Protein AF-A0A9N7MX24-F1 (afdb_monomer_lite)

pLDDT: mean 75.07, std 15.09, range [34.88, 94.62]

Radius of gyration: 37.24 Å; chains: 1; bounding box: 86×56×90 Å

Organism: Striga hermonthica (NCBI:txid68872)

Secondary structure (DSSP, 8-state):
-------------------HHHHHHHHHHHHHHHHHHHHHHHHHHHHHHHHHHHHHT-------HHHHHHHHHHHHHHHHHHHHHHHHHHHHHS--HHHHHHHHS---TTTTT------SHHHHHHHHHHHHHHHTS----S-HHHHHHHHHHHHHHHHHHHHHHHSTT--HHHHHHHHHHHHHHSTTSHHHHHHTT--

Sequence (199 aa):
MANKTGVNGKVTDGAEPKSRAQKRREEKEDSRAESAAKKAEARRLAEVEAAAEAYGRRKKKAVTRAEMELRKEEEVAELRRRVEEKRRKEASRSADEREYRSMVCGPNTNRAGLDVDARTVEEAIGQLTMEEDGRGRLPMDRHPERRIKALFKVFEDTHIKRLKEEKPGLTLSQYKDAILKLWKKSSDNPINATYIKIA

InterPro domains:
  IPR010422 Coiled-coil domain-containing protein 124/Oxs1 [PTHR21680] (16-194)
  IPR054414 Coiled-coil domain-containing protein 124/Oxs1, C-terminal [PF06244] (109-192)

Structure (mmCIF, N/CA/C/O backbone):
data_AF-A0A9N7MX24-F1
#
_entry.id   AF-A0A9N7MX24-F1
#
loop_
_atom_site.group_PDB
_atom_site.id
_atom_site.type_symbol
_atom_site.label_atom_id
_atom_site.label_alt_id
_atom_site.label_comp_id
_atom_site.label_asym_id
_atom_site.label_entity_id
_atom_site.label_seq_id
_atom_site.pdbx_PDB_ins_code
_atom_site.Cartn_x
_atom_site.Cartn_y
_atom_site.Cartn_z
_atom_site.occupancy
_atom_site.B_iso_or_equiv
_atom_site.auth_seq_id
_atom_site.auth_comp_id
_atom_site.auth_asym_id
_atom_site.auth_atom_id
_atom_site.pdbx_PDB_model_num
ATOM 1 N N . MET A 1 1 ? 51.932 -15.806 -17.941 1.00 37.66 1 MET A N 1
ATOM 2 C CA . MET A 1 1 ? 52.014 -17.084 -17.201 1.00 37.66 1 MET A CA 1
ATOM 3 C C . MET A 1 1 ? 51.047 -17.037 -16.024 1.00 37.66 1 MET A C 1
ATOM 5 O O . MET A 1 1 ? 50.946 -15.978 -15.429 1.00 37.66 1 MET A O 1
ATOM 9 N N . ALA A 1 2 ? 50.314 -18.141 -15.817 1.00 48.31 2 ALA A N 1
ATOM 10 C CA . ALA A 1 2 ? 49.612 -18.646 -14.619 1.00 48.31 2 ALA A CA 1
ATOM 11 C C . ALA A 1 2 ? 49.221 -17.646 -13.495 1.00 48.31 2 ALA A C 1
ATOM 13 O O . ALA A 1 2 ? 50.050 -16.912 -12.982 1.00 48.31 2 ALA A O 1
ATOM 14 N N . ASN A 1 3 ? 47.965 -17.612 -13.030 1.00 36.91 3 ASN A N 1
ATOM 15 C CA . ASN A 1 3 ? 47.459 -18.651 -12.123 1.00 36.91 3 ASN A CA 1
ATOM 16 C C . ASN A 1 3 ? 45.919 -18.826 -12.153 1.00 36.91 3 ASN A C 1
ATOM 18 O O . ASN A 1 3 ? 45.156 -17.916 -11.839 1.00 36.91 3 ASN A O 1
ATOM 22 N N . LYS A 1 4 ? 45.493 -20.061 -12.466 1.00 43.38 4 LYS A N 1
ATOM 23 C CA . LYS A 1 4 ? 44.359 -20.800 -11.857 1.00 43.38 4 LYS A CA 1
ATOM 24 C C . LYS A 1 4 ? 44.700 -21.018 -10.362 1.00 43.38 4 LYS A C 1
ATOM 26 O O . LYS A 1 4 ? 45.878 -21.096 -10.054 1.00 43.38 4 LYS A O 1
ATOM 31 N N . THR A 1 5 ? 43.834 -21.146 -9.358 1.00 40.09 5 THR A N 1
ATOM 32 C CA . THR A 1 5 ? 42.442 -21.602 -9.229 1.00 40.09 5 THR A CA 1
ATOM 33 C C . THR A 1 5 ? 42.041 -21.362 -7.770 1.00 40.09 5 THR A C 1
ATOM 35 O O . THR A 1 5 ? 42.825 -21.656 -6.874 1.00 40.09 5 THR A O 1
ATOM 38 N N . GLY A 1 6 ? 40.817 -20.905 -7.522 1.00 35.97 6 GLY A N 1
ATOM 39 C CA . GLY A 1 6 ? 40.267 -20.761 -6.173 1.00 35.97 6 GLY A CA 1
ATOM 40 C C . GLY A 1 6 ? 38.759 -20.565 -6.223 1.00 35.97 6 GLY A C 1
ATOM 41 O O . GLY A 1 6 ? 38.245 -19.530 -5.818 1.00 35.97 6 GLY A O 1
ATOM 42 N N . VAL A 1 7 ? 38.051 -21.531 -6.809 1.00 43.75 7 VAL A N 1
ATOM 43 C CA . VAL A 1 7 ? 36.593 -21.623 -6.697 1.00 43.75 7 VAL A CA 1
ATOM 44 C C . VAL A 1 7 ? 36.295 -22.242 -5.338 1.00 43.75 7 VAL A C 1
ATOM 46 O O . VAL A 1 7 ? 36.581 -23.416 -5.133 1.00 43.75 7 VAL A O 1
ATOM 49 N N . ASN A 1 8 ? 35.688 -21.471 -4.439 1.00 34.91 8 ASN A N 1
ATOM 50 C CA . ASN A 1 8 ? 34.888 -22.032 -3.361 1.00 34.91 8 ASN A CA 1
ATOM 51 C C . ASN A 1 8 ? 33.538 -21.318 -3.356 1.00 34.91 8 ASN A C 1
ATOM 53 O O . ASN A 1 8 ? 33.410 -20.162 -2.962 1.00 34.91 8 ASN A O 1
ATOM 57 N N . GLY A 1 9 ? 32.536 -22.013 -3.878 1.00 42.78 9 GLY A N 1
ATOM 58 C CA . GLY A 1 9 ? 31.151 -21.588 -3.869 1.00 42.78 9 GLY A CA 1
ATOM 59 C C . GLY A 1 9 ? 30.274 -22.822 -3.795 1.00 42.78 9 GLY A C 1
ATOM 60 O O . GLY A 1 9 ? 30.129 -23.530 -4.788 1.00 42.78 9 GLY A O 1
ATOM 61 N N . LYS A 1 10 ? 29.688 -23.062 -2.621 1.00 37.22 10 LYS A N 1
ATOM 62 C CA . LYS A 1 10 ? 28.453 -23.834 -2.477 1.00 37.22 10 LYS A CA 1
ATOM 63 C C . LYS A 1 10 ? 27.792 -23.472 -1.144 1.00 37.22 10 LYS A C 1
ATOM 65 O O . LYS A 1 10 ? 28.072 -24.079 -0.121 1.00 37.22 10 LYS A O 1
ATOM 70 N N . VAL A 1 11 ? 26.952 -22.439 -1.164 1.00 40.38 11 VAL A N 1
ATOM 71 C CA . VAL A 1 11 ? 25.948 -22.213 -0.118 1.00 40.38 11 VAL A CA 1
ATOM 72 C C . VAL A 1 11 ? 24.717 -22.992 -0.558 1.00 40.38 11 VAL A C 1
ATOM 74 O O . VAL A 1 11 ? 24.127 -22.694 -1.594 1.00 40.38 11 VAL A O 1
ATOM 77 N N . THR A 1 12 ? 24.413 -24.051 0.180 1.00 39.44 12 THR A N 1
ATOM 78 C CA . THR A 1 12 ? 23.159 -24.794 0.104 1.00 39.44 12 THR A CA 1
ATOM 79 C C . THR A 1 12 ? 22.236 -24.274 1.194 1.00 39.44 12 THR A C 1
ATOM 81 O O . THR A 1 12 ? 22.622 -24.276 2.362 1.00 39.44 12 THR A O 1
ATOM 84 N N . ASP A 1 13 ? 21.024 -23.882 0.811 1.00 45.31 13 ASP A N 1
ATOM 85 C CA . ASP A 1 13 ? 19.867 -23.868 1.700 1.00 45.31 13 ASP A CA 1
ATOM 86 C C . ASP A 1 13 ? 19.747 -25.220 2.414 1.00 45.31 13 ASP A C 1
ATOM 88 O O . ASP A 1 13 ? 19.716 -26.279 1.781 1.00 45.31 13 ASP A O 1
ATOM 92 N N . GLY A 1 14 ? 19.689 -25.179 3.741 1.00 34.88 14 GLY A N 1
ATOM 93 C CA . GLY A 1 14 ? 19.501 -26.343 4.589 1.00 34.88 14 GLY A CA 1
ATOM 94 C C . GLY A 1 14 ? 18.961 -25.899 5.936 1.00 34.88 14 GLY A C 1
ATOM 95 O O . GLY A 1 14 ? 19.704 -25.385 6.765 1.00 34.88 14 GLY A O 1
ATOM 96 N N . ALA A 1 15 ? 17.659 -26.087 6.146 1.00 52.09 15 ALA A N 1
ATOM 97 C CA . ALA A 1 15 ? 17.072 -26.076 7.475 1.00 52.09 15 ALA A CA 1
ATOM 98 C C . ALA A 1 15 ? 17.795 -27.135 8.322 1.00 52.09 15 ALA A C 1
ATOM 100 O O . ALA A 1 15 ? 17.647 -28.336 8.088 1.00 52.09 15 ALA A O 1
ATOM 101 N N . GLU A 1 16 ? 18.623 -26.686 9.262 1.00 57.03 16 GLU A N 1
ATOM 102 C CA . GLU A 1 16 ? 19.337 -27.570 10.174 1.00 57.03 16 GLU A CA 1
ATOM 103 C C . GLU A 1 16 ? 18.328 -28.352 11.039 1.00 57.03 16 GLU A C 1
ATOM 105 O O . GLU A 1 16 ? 17.422 -27.756 11.634 1.00 57.03 16 GLU A O 1
ATOM 110 N N . PRO A 1 17 ? 18.445 -29.687 11.150 1.00 58.12 17 PRO A N 1
ATOM 111 C CA . PRO A 1 17 ? 17.635 -30.445 12.089 1.00 58.12 17 PRO A CA 1
ATOM 112 C C . PRO A 1 17 ? 18.036 -30.057 13.518 1.00 58.12 17 PRO A C 1
ATOM 114 O O . PRO A 1 17 ? 19.160 -30.322 13.947 1.00 58.12 17 PRO A O 1
ATOM 117 N N . LYS A 1 18 ? 17.110 -29.448 14.277 1.00 61.34 18 LYS A N 1
ATOM 118 C CA . LYS A 1 18 ? 17.298 -29.173 15.712 1.00 61.34 18 LYS A CA 1
ATOM 119 C C . LYS A 1 18 ? 17.817 -30.435 16.406 1.00 61.34 18 LYS A C 1
ATOM 121 O O . LYS A 1 18 ? 17.226 -31.511 16.275 1.00 61.34 18 LYS A O 1
ATOM 126 N N . SER A 1 19 ? 18.913 -30.311 17.155 1.00 69.56 19 SER A N 1
ATOM 127 C CA . SER A 1 19 ? 19.523 -31.451 17.847 1.00 69.56 19 SER A CA 1
ATOM 128 C C . SER A 1 19 ? 18.505 -32.157 18.762 1.00 69.56 19 SER A C 1
ATOM 130 O O . SER A 1 19 ? 17.624 -31.525 19.352 1.00 69.56 19 SER A O 1
ATOM 132 N N . ARG A 1 20 ? 18.631 -33.481 18.938 1.00 70.81 20 ARG A N 1
ATOM 133 C CA . ARG A 1 20 ? 17.741 -34.290 19.804 1.00 70.81 20 ARG A CA 1
ATOM 134 C C . ARG A 1 20 ? 17.617 -33.723 21.229 1.00 70.81 20 ARG A C 1
ATOM 136 O O . ARG A 1 20 ? 16.589 -33.906 21.875 1.00 70.81 20 ARG A O 1
ATOM 143 N N . ALA A 1 21 ? 18.643 -33.022 21.716 1.00 73.38 21 ALA A N 1
ATOM 144 C CA . ALA A 1 21 ? 18.639 -32.349 23.012 1.00 73.38 21 ALA A CA 1
ATOM 145 C C . ALA A 1 21 ? 17.727 -31.110 23.045 1.00 73.38 21 ALA A C 1
ATOM 147 O O . ALA A 1 21 ? 17.048 -30.887 24.044 1.00 73.38 21 ALA A O 1
ATOM 148 N N . GLN A 1 22 ? 17.671 -30.342 21.956 1.00 73.50 22 GLN A N 1
ATOM 149 C CA . GLN A 1 22 ? 16.815 -29.164 21.828 1.00 73.50 22 GLN A CA 1
ATOM 150 C C . GLN A 1 22 ? 15.341 -29.561 21.686 1.00 73.50 22 GLN A C 1
ATOM 152 O O . GLN A 1 22 ? 14.497 -29.019 22.390 1.00 73.50 22 GLN A O 1
ATOM 157 N N . LYS A 1 23 ? 15.049 -30.619 20.916 1.00 76.62 23 LYS A N 1
ATOM 158 C CA . LYS A 1 23 ? 13.690 -31.177 20.799 1.00 76.62 23 LYS A CA 1
ATOM 159 C C . LYS A 1 23 ? 13.129 -31.672 22.144 1.00 76.62 23 LYS A C 1
ATOM 161 O O . LYS A 1 23 ? 11.969 -31.435 22.448 1.00 76.62 23 LYS A O 1
ATOM 166 N N . ARG A 1 24 ? 13.965 -32.287 22.995 1.00 78.81 24 ARG A N 1
ATOM 167 C CA . ARG A 1 24 ? 13.570 -32.721 24.356 1.00 78.81 24 ARG A CA 1
ATOM 168 C C . ARG A 1 24 ? 13.408 -31.573 25.360 1.00 78.81 24 ARG A C 1
ATOM 170 O O . ARG A 1 24 ? 12.836 -31.801 26.425 1.00 78.81 24 ARG A O 1
ATOM 177 N N . ARG A 1 25 ? 13.973 -30.389 25.092 1.00 79.00 25 ARG A N 1
ATOM 178 C CA . ARG A 1 25 ? 13.769 -29.188 25.921 1.00 79.00 25 ARG A CA 1
ATOM 179 C C . ARG A 1 25 ? 12.468 -28.496 25.537 1.00 79.00 25 ARG A C 1
ATOM 181 O O . ARG A 1 25 ? 11.658 -28.273 26.426 1.00 79.00 25 ARG A O 1
ATOM 188 N N . GLU A 1 26 ? 12.240 -28.304 24.240 1.00 76.19 26 GLU A N 1
ATOM 189 C CA . GLU A 1 26 ? 10.992 -27.745 23.702 1.00 76.19 26 GLU A CA 1
ATOM 190 C C . GLU A 1 26 ? 9.775 -28.588 24.137 1.00 76.19 26 GLU A C 1
ATOM 192 O O . GLU A 1 26 ? 8.857 -28.060 24.745 1.00 76.19 26 GLU A O 1
ATOM 197 N N . GLU A 1 27 ? 9.828 -29.921 24.024 1.00 78.56 27 GLU A N 1
ATOM 198 C CA . GLU A 1 27 ? 8.729 -30.809 24.458 1.00 78.56 27 GLU A CA 1
ATOM 199 C C . GLU A 1 27 ? 8.425 -30.735 25.974 1.00 78.56 27 GLU A C 1
ATOM 201 O O . GLU A 1 27 ? 7.278 -30.861 26.407 1.00 78.56 27 GLU A O 1
ATOM 206 N N . LYS A 1 28 ? 9.445 -30.502 26.814 1.00 78.69 28 LYS A N 1
ATOM 207 C CA . LYS A 1 28 ? 9.258 -30.317 28.265 1.00 78.69 28 LYS A CA 1
ATOM 208 C C . LYS A 1 28 ? 8.712 -28.935 28.610 1.00 78.69 28 LYS A C 1
ATOM 210 O O . LYS A 1 28 ? 8.007 -28.806 29.610 1.00 78.69 28 LYS A O 1
ATOM 215 N N . GLU A 1 29 ? 9.073 -27.918 27.838 1.00 78.50 29 GLU A N 1
ATOM 216 C CA . GLU A 1 29 ? 8.551 -26.560 27.986 1.00 78.50 29 GLU A CA 1
ATOM 217 C C . GLU A 1 29 ? 7.092 -26.495 27.526 1.00 78.50 29 GLU A C 1
ATOM 219 O O . GLU A 1 29 ? 6.260 -25.985 28.275 1.00 78.50 29 GLU A O 1
ATOM 224 N N . ASP A 1 30 ? 6.752 -27.147 26.415 1.00 80.25 30 ASP A N 1
ATOM 225 C CA . ASP A 1 30 ? 5.380 -27.267 25.918 1.00 80.25 30 ASP A CA 1
ATOM 226 C C . ASP A 1 30 ? 4.487 -28.050 26.895 1.00 80.25 30 ASP A C 1
ATOM 228 O O . ASP A 1 30 ? 3.391 -27.607 27.233 1.00 80.25 30 ASP A O 1
ATOM 232 N N . SER A 1 31 ? 4.978 -29.156 27.470 1.00 83.31 31 SER A N 1
ATOM 233 C CA . SER A 1 31 ? 4.239 -29.922 28.491 1.00 83.31 31 SER A CA 1
ATOM 234 C C . SER A 1 31 ? 4.007 -29.124 29.790 1.00 83.31 31 SER A C 1
ATOM 236 O O . SER A 1 31 ? 2.957 -29.228 30.442 1.00 83.31 31 SER A O 1
ATOM 238 N N . ARG A 1 32 ? 4.965 -28.272 30.179 1.00 84.19 32 ARG A N 1
ATOM 239 C CA . ARG A 1 32 ? 4.814 -27.360 31.327 1.00 84.19 32 ARG A CA 1
ATOM 240 C C . ARG A 1 32 ? 3.853 -26.211 31.022 1.00 84.19 32 ARG A C 1
ATOM 242 O O . ARG A 1 32 ? 3.065 -25.845 31.891 1.00 84.19 32 ARG A O 1
ATOM 249 N N . ALA A 1 33 ? 3.883 -25.673 29.807 1.00 81.25 33 ALA A N 1
ATOM 250 C CA . ALA A 1 33 ? 2.959 -24.636 29.364 1.00 81.25 33 ALA A CA 1
ATOM 251 C C . ALA A 1 33 ? 1.515 -25.161 29.287 1.00 81.25 33 ALA A C 1
ATOM 253 O O . ALA A 1 33 ? 0.596 -24.508 29.781 1.00 81.25 33 ALA A O 1
ATOM 254 N N . GLU A 1 34 ? 1.311 -26.374 28.766 1.00 83.06 34 GLU A N 1
ATOM 255 C CA . GLU A 1 34 ? -0.016 -26.986 28.650 1.00 83.06 34 GLU A CA 1
ATOM 256 C C . GLU A 1 34 ? -0.630 -27.301 30.026 1.00 83.06 34 GLU A C 1
ATOM 258 O O . GLU A 1 34 ? -1.809 -27.037 30.268 1.00 83.06 34 GLU A O 1
ATOM 263 N N . SER A 1 35 ? 0.167 -27.805 30.974 1.00 79.44 35 SER A N 1
ATOM 264 C CA . SER A 1 35 ? -0.301 -28.059 32.347 1.00 79.44 35 SER A CA 1
ATOM 265 C C . SER A 1 35 ? -0.607 -26.772 33.122 1.00 79.44 35 SER A C 1
ATOM 267 O O . SER A 1 35 ? -1.581 -26.726 33.880 1.00 79.44 35 SER A O 1
ATOM 269 N N . ALA A 1 36 ? 0.159 -25.700 32.895 1.00 83.81 36 ALA A N 1
ATOM 270 C CA . ALA A 1 36 ? -0.141 -24.382 33.446 1.00 83.81 36 ALA A CA 1
ATOM 271 C C . ALA A 1 36 ? -1.436 -23.797 32.854 1.00 83.81 36 ALA A C 1
ATOM 273 O O . ALA A 1 36 ? -2.254 -23.259 33.603 1.00 83.81 36 ALA A O 1
ATOM 274 N N . ALA A 1 37 ? -1.663 -23.962 31.546 1.00 87.88 37 ALA A N 1
ATOM 275 C CA . ALA A 1 37 ? -2.880 -23.509 30.876 1.00 87.88 37 ALA A CA 1
ATOM 276 C C . ALA A 1 37 ? -4.129 -24.248 31.387 1.00 87.88 37 ALA A C 1
ATOM 278 O O . ALA A 1 37 ? -5.105 -23.601 31.765 1.00 87.88 37 ALA A O 1
ATOM 279 N N . LYS A 1 38 ? -4.070 -25.582 31.515 1.00 87.88 38 LYS A N 1
ATOM 280 C CA . LYS A 1 38 ? -5.170 -26.390 32.080 1.00 87.88 38 LYS A CA 1
ATOM 281 C C . LYS A 1 38 ? -5.491 -25.999 33.524 1.00 87.88 38 LYS A C 1
ATOM 283 O O . LYS A 1 38 ? -6.655 -25.900 33.902 1.00 87.88 38 LYS A O 1
ATOM 288 N N . LYS A 1 39 ? -4.469 -25.713 34.340 1.00 90.69 39 LYS A N 1
ATOM 289 C CA . LYS A 1 39 ? -4.666 -25.247 35.723 1.00 90.69 39 LYS A CA 1
ATOM 290 C C . LYS A 1 39 ? -5.275 -23.841 35.787 1.00 90.69 39 LYS A C 1
ATOM 292 O O . LYS A 1 39 ? -6.083 -23.572 36.675 1.00 90.69 39 LYS A O 1
ATOM 297 N N . ALA A 1 40 ? -4.902 -22.949 34.870 1.00 86.88 40 ALA A N 1
ATOM 298 C CA . ALA A 1 40 ? -5.462 -21.601 34.791 1.00 86.88 40 ALA A CA 1
ATOM 299 C C . ALA A 1 40 ? -6.936 -21.617 34.360 1.00 86.88 40 ALA A C 1
ATOM 301 O O . ALA A 1 40 ? -7.750 -20.911 34.954 1.00 86.88 40 ALA A O 1
ATOM 302 N N . GLU A 1 41 ? -7.293 -22.455 33.386 1.00 85.06 41 GLU A N 1
ATOM 303 C CA . GLU A 1 41 ? -8.681 -22.635 32.958 1.00 85.06 41 GLU A CA 1
ATOM 304 C C . GLU A 1 41 ? -9.544 -23.239 34.076 1.00 85.06 41 GLU A C 1
ATOM 306 O O . GLU A 1 41 ? -10.594 -22.686 34.399 1.00 85.06 41 GLU A O 1
ATOM 311 N N . ALA A 1 42 ? -9.064 -24.293 34.747 1.00 88.75 42 ALA A N 1
ATOM 312 C CA . ALA A 1 42 ? -9.765 -24.901 35.880 1.00 88.75 42 ALA A CA 1
ATOM 313 C C . ALA A 1 42 ? -9.994 -23.899 37.025 1.00 88.75 42 ALA A C 1
ATOM 315 O O . ALA A 1 42 ? -11.069 -23.862 37.622 1.00 88.75 42 ALA A O 1
ATOM 316 N N . ARG A 1 43 ? -9.008 -23.035 37.306 1.00 89.00 43 ARG A N 1
ATOM 317 C CA . ARG A 1 43 ? -9.157 -21.960 38.297 1.00 89.00 43 ARG A CA 1
ATOM 318 C C . ARG A 1 43 ? -10.199 -20.929 37.866 1.00 89.00 43 ARG A C 1
ATOM 320 O O . ARG A 1 43 ? -10.985 -20.495 38.702 1.00 89.00 43 ARG A O 1
ATOM 327 N N . ARG A 1 44 ? -10.220 -20.551 36.585 1.00 90.69 44 ARG A N 1
ATOM 328 C CA . ARG A 1 44 ? -11.212 -19.614 36.044 1.00 90.69 44 ARG A CA 1
ATOM 329 C C . ARG A 1 44 ? -12.626 -20.191 36.131 1.00 90.69 44 ARG A C 1
ATOM 331 O O . ARG A 1 44 ? -13.544 -19.462 36.487 1.00 90.69 44 ARG A O 1
ATOM 338 N N . LEU A 1 45 ? -12.800 -21.478 35.837 1.00 86.50 45 LEU A N 1
ATOM 339 C CA . LEU A 1 45 ? -14.101 -22.140 35.925 1.00 86.50 45 LEU A CA 1
ATOM 340 C C . LEU A 1 45 ? -14.592 -22.216 37.380 1.00 86.50 45 LEU A C 1
ATOM 342 O O . LEU A 1 45 ? -15.724 -21.833 37.659 1.00 86.50 45 LEU A O 1
ATOM 346 N N . ALA A 1 46 ? -13.707 -22.576 38.317 1.00 86.31 46 ALA A N 1
ATOM 347 C CA . ALA A 1 46 ? -14.019 -22.588 39.747 1.00 86.31 46 ALA A CA 1
ATOM 348 C C . ALA A 1 46 ? -14.372 -21.191 40.295 1.00 86.31 46 ALA A C 1
ATOM 350 O O . ALA A 1 46 ? -15.234 -21.063 41.159 1.00 86.31 46 ALA A O 1
ATOM 351 N N . GLU A 1 47 ? -13.733 -20.129 39.793 1.00 86.44 47 GLU A N 1
ATOM 352 C CA . GLU A 1 47 ? -14.065 -18.750 40.169 1.00 86.44 47 GLU A CA 1
ATOM 353 C C . GLU A 1 47 ? -15.448 -18.330 39.652 1.00 86.44 47 GLU A C 1
ATOM 355 O O . GLU A 1 47 ? -16.208 -17.692 40.380 1.00 86.44 47 GLU A O 1
ATOM 360 N N . VAL A 1 48 ? -15.809 -18.731 38.429 1.00 86.81 48 VAL A N 1
ATOM 361 C CA . VAL A 1 48 ? -17.146 -18.487 37.863 1.00 86.81 48 VAL A CA 1
ATOM 362 C C . VAL A 1 48 ? -18.222 -19.242 38.648 1.00 86.81 48 VAL A C 1
ATOM 364 O O . VAL A 1 48 ? -19.257 -18.658 38.970 1.00 86.81 48 VAL A O 1
ATOM 367 N N . GLU A 1 49 ? -17.978 -20.502 39.009 1.00 81.44 49 GLU A N 1
ATOM 368 C CA . GLU A 1 49 ? -18.902 -21.301 39.823 1.00 81.44 49 GLU A CA 1
ATOM 369 C C . GLU A 1 49 ? -19.047 -20.738 41.245 1.00 81.44 49 GLU A C 1
ATOM 371 O O . GLU A 1 49 ? -20.168 -20.560 41.724 1.00 81.44 49 GLU A O 1
ATOM 376 N N . ALA A 1 50 ? -17.945 -20.339 41.890 1.00 81.12 50 ALA A N 1
ATOM 377 C CA . ALA A 1 50 ? -17.978 -19.700 43.206 1.00 81.12 50 ALA A CA 1
ATOM 378 C C . ALA A 1 50 ? -18.696 -18.338 43.179 1.00 81.12 50 ALA A C 1
ATOM 380 O O . ALA A 1 50 ? -19.441 -18.006 44.105 1.00 81.12 50 ALA A O 1
ATOM 381 N N . ALA A 1 51 ? -18.520 -17.551 42.112 1.00 79.62 51 ALA A N 1
ATOM 382 C CA . ALA A 1 51 ? -19.237 -16.293 41.920 1.00 79.62 51 ALA A CA 1
ATOM 383 C C . ALA A 1 51 ? -20.744 -16.517 41.697 1.00 79.62 51 ALA A C 1
ATOM 385 O O . ALA A 1 51 ? -21.561 -15.762 42.233 1.00 79.62 51 ALA A O 1
ATOM 386 N N . ALA A 1 52 ? -21.125 -17.567 40.964 1.00 75.19 52 ALA A N 1
ATOM 387 C CA . ALA A 1 52 ? -22.520 -17.948 40.758 1.00 75.19 52 ALA A CA 1
ATOM 388 C C . ALA A 1 52 ? -23.179 -18.450 42.057 1.00 75.19 52 ALA A C 1
ATOM 390 O O . ALA A 1 52 ? -24.296 -18.039 42.386 1.00 75.19 52 ALA A O 1
ATOM 391 N N . GLU A 1 53 ? -22.476 -19.260 42.853 1.00 71.88 53 GLU A N 1
ATOM 392 C CA . GLU A 1 53 ? -22.982 -19.763 44.135 1.00 71.88 53 GLU A CA 1
ATOM 393 C C . GLU A 1 53 ? -23.081 -18.653 45.199 1.00 71.88 53 GLU A C 1
ATOM 395 O O . GLU A 1 53 ? -24.048 -18.592 45.970 1.00 71.88 53 GLU A O 1
ATOM 400 N N . ALA A 1 54 ? -22.155 -17.687 45.177 1.00 67.75 54 ALA A N 1
ATOM 401 C CA . ALA A 1 54 ? -22.244 -16.469 45.981 1.00 67.75 54 ALA A CA 1
ATOM 402 C C . ALA A 1 54 ? -23.450 -15.593 45.589 1.00 67.75 54 ALA A C 1
ATOM 404 O O . ALA A 1 54 ? -24.062 -14.962 46.457 1.00 67.75 54 ALA A O 1
ATOM 405 N N . TYR A 1 55 ? -23.836 -15.578 44.308 1.00 61.59 55 TYR A N 1
ATOM 406 C CA . TYR A 1 55 ? -25.035 -14.878 43.840 1.00 61.59 55 TYR A CA 1
ATOM 407 C C . TYR A 1 55 ? -26.329 -15.585 44.283 1.00 61.59 55 TYR A C 1
ATOM 409 O O . TYR A 1 55 ? -27.283 -14.914 44.677 1.00 61.59 55 TYR A O 1
ATOM 417 N N . GLY A 1 56 ? -26.343 -16.924 44.318 1.00 59.66 56 GLY A N 1
ATOM 418 C CA . GLY A 1 56 ? -27.484 -17.732 44.772 1.00 59.66 56 GLY A CA 1
ATOM 419 C C . GLY A 1 56 ? -27.760 -17.670 46.283 1.00 59.66 56 GLY A C 1
ATOM 420 O O . GLY A 1 56 ? -28.906 -17.809 46.711 1.00 59.66 56 GLY A O 1
ATOM 421 N N . ARG A 1 57 ? -26.740 -17.399 47.113 1.00 57.81 57 ARG A N 1
ATOM 422 C CA . ARG A 1 57 ? -26.870 -17.301 48.584 1.00 57.81 57 ARG A CA 1
ATOM 423 C C . ARG A 1 57 ? -27.169 -15.898 49.123 1.00 57.81 57 ARG A C 1
ATOM 425 O O . ARG A 1 57 ? -27.316 -15.732 50.340 1.00 57.81 57 ARG A O 1
ATOM 432 N N . ARG A 1 58 ? -27.297 -14.876 48.271 1.00 55.56 58 ARG A N 1
ATOM 433 C CA . ARG A 1 58 ? -27.637 -13.511 48.707 1.00 55.56 58 ARG A CA 1
ATOM 434 C C . ARG A 1 58 ? -29.102 -13.426 49.146 1.00 55.56 58 ARG A C 1
ATOM 436 O O . ARG A 1 58 ? -29.992 -13.059 48.384 1.00 55.56 58 ARG A O 1
ATOM 443 N N . LYS A 1 59 ? -29.346 -13.714 50.431 1.00 53.44 59 LYS A N 1
ATOM 444 C CA . LYS A 1 59 ? -30.556 -13.275 51.142 1.00 53.44 59 LYS A CA 1
ATOM 445 C C . LYS A 1 59 ? -30.720 -11.770 50.908 1.00 53.44 59 LYS A C 1
ATOM 447 O O . LYS A 1 59 ? -29.788 -11.008 51.163 1.00 53.44 59 LYS A O 1
ATOM 452 N N . LYS A 1 60 ? -31.886 -11.366 50.399 1.00 50.16 60 LYS A N 1
ATOM 453 C CA . LYS A 1 60 ? -32.259 -9.973 50.125 1.00 50.16 60 LYS A CA 1
ATOM 454 C C . LYS A 1 60 ? -32.110 -9.155 51.413 1.00 50.16 60 LYS A C 1
ATOM 456 O O . LYS A 1 60 ? -32.980 -9.199 52.277 1.00 50.16 60 LYS A O 1
ATOM 461 N N . LYS A 1 61 ? -30.985 -8.453 51.569 1.00 57.34 61 LYS A N 1
ATOM 462 C CA . LYS A 1 61 ? -30.831 -7.420 52.596 1.00 57.34 61 LYS A CA 1
ATOM 463 C C . LYS A 1 61 ? -31.761 -6.277 52.198 1.00 57.34 61 LYS A C 1
ATOM 465 O O . LYS A 1 61 ? -31.751 -5.875 51.036 1.00 57.34 61 LYS A O 1
ATOM 470 N N . ALA A 1 62 ? -32.599 -5.815 53.121 1.00 57.75 62 ALA A N 1
ATOM 471 C CA . ALA A 1 62 ? -33.426 -4.638 52.896 1.00 57.75 62 ALA A CA 1
ATOM 472 C C . ALA A 1 62 ? -32.493 -3.461 52.580 1.00 57.75 62 ALA A C 1
ATOM 474 O O . ALA A 1 62 ? -31.710 -3.049 53.432 1.00 57.75 62 ALA A O 1
ATOM 475 N N . VAL A 1 63 ? -32.515 -3.005 51.328 1.00 62.09 63 VAL A N 1
ATOM 476 C CA . VAL A 1 63 ? -31.683 -1.897 50.855 1.00 62.09 63 VAL A CA 1
ATOM 477 C C . VAL A 1 63 ? -32.175 -0.632 51.548 1.00 62.09 63 VAL A C 1
ATOM 479 O O . VAL A 1 63 ? -33.353 -0.280 51.465 1.00 62.09 63 VAL A O 1
ATOM 482 N N . THR A 1 64 ? -31.281 0.021 52.280 1.00 74.06 64 THR A N 1
ATOM 483 C CA . THR A 1 64 ? -31.562 1.261 53.005 1.00 74.06 64 THR A CA 1
ATOM 484 C C . THR A 1 64 ? -31.972 2.357 52.014 1.00 74.06 64 THR A C 1
ATOM 486 O O . THR A 1 64 ? -31.424 2.433 50.918 1.00 74.06 64 THR A O 1
ATOM 489 N N . ARG A 1 65 ? -32.919 3.235 52.370 1.00 71.62 65 ARG A N 1
ATOM 490 C CA . ARG A 1 65 ? -33.458 4.273 51.461 1.00 71.62 65 ARG A CA 1
ATOM 491 C C . ARG A 1 65 ? -32.374 5.133 50.784 1.00 71.62 65 ARG A C 1
ATOM 493 O O . ARG A 1 65 ? -32.500 5.422 49.600 1.00 71.62 65 ARG A O 1
ATOM 500 N N . ALA A 1 66 ? -31.297 5.455 51.500 1.00 75.69 66 ALA A N 1
ATOM 501 C CA . ALA A 1 66 ? -30.153 6.205 50.971 1.00 75.69 66 ALA A CA 1
ATOM 502 C C . ALA A 1 66 ? -29.388 5.453 49.861 1.00 75.69 66 ALA A C 1
ATOM 504 O O . ALA A 1 66 ? -28.931 6.051 48.895 1.00 75.69 66 ALA A O 1
ATOM 505 N N . GLU A 1 67 ? -29.297 4.128 49.956 1.00 78.62 67 GLU A N 1
ATOM 506 C CA . GLU A 1 67 ? -28.632 3.289 48.953 1.00 78.62 67 GLU A CA 1
ATOM 507 C C . GLU A 1 67 ? -29.495 3.140 47.687 1.00 78.62 67 GLU A C 1
ATOM 509 O O . GLU A 1 67 ? -28.974 3.062 46.578 1.00 78.62 67 GLU A O 1
ATOM 514 N N . MET A 1 68 ? -30.827 3.199 47.823 1.00 76.06 68 MET A N 1
ATOM 515 C CA . MET A 1 68 ? -31.747 3.265 46.679 1.00 76.06 68 MET A CA 1
ATOM 516 C C . MET A 1 68 ? -31.670 4.600 45.929 1.00 76.06 68 MET A C 1
ATOM 518 O O . MET A 1 68 ? -31.853 4.615 44.714 1.00 76.06 68 MET A O 1
ATOM 522 N N . GLU A 1 69 ? -31.457 5.713 46.632 1.00 83.06 69 GLU A N 1
ATOM 523 C CA . GLU A 1 69 ? -31.317 7.041 46.018 1.00 83.06 69 GLU A CA 1
ATOM 524 C C . GLU A 1 69 ? -29.989 7.152 45.259 1.00 83.06 69 GLU A C 1
ATOM 526 O O . GLU A 1 69 ? -30.010 7.479 44.074 1.00 83.06 69 GLU A O 1
ATOM 531 N N . LEU A 1 70 ? -28.876 6.716 45.864 1.00 84.50 70 LEU A N 1
ATOM 532 C CA . LEU A 1 70 ? -27.571 6.655 45.196 1.00 84.50 70 LEU A CA 1
ATOM 533 C C . LEU A 1 70 ? -27.620 5.801 43.916 1.00 84.50 70 LEU A C 1
ATOM 535 O O . LEU A 1 70 ? -27.170 6.226 42.855 1.00 84.50 70 LEU A O 1
ATOM 539 N N . ARG A 1 71 ? -28.252 4.620 43.979 1.00 85.06 71 ARG A N 1
ATOM 540 C CA . ARG A 1 71 ? -28.371 3.728 42.816 1.00 85.06 71 ARG A CA 1
ATOM 541 C C . ARG A 1 71 ? -29.195 4.343 41.684 1.00 85.06 71 ARG A C 1
ATOM 543 O O . ARG A 1 71 ? -28.880 4.148 40.515 1.00 85.06 71 ARG A O 1
ATOM 550 N N . LYS A 1 72 ? -30.254 5.088 42.012 1.00 88.19 72 LYS A N 1
ATOM 551 C CA . LYS A 1 72 ? -31.065 5.799 41.010 1.00 88.19 72 LYS A CA 1
ATOM 552 C C . LYS A 1 72 ? -30.276 6.926 40.352 1.00 88.19 72 LYS A C 1
ATOM 554 O O . LYS A 1 72 ? -30.403 7.122 39.147 1.00 88.19 72 LYS A O 1
ATOM 559 N N . GLU A 1 73 ? -29.473 7.659 41.116 1.00 89.31 73 GLU A N 1
ATOM 560 C CA . GLU A 1 73 ? -28.613 8.716 40.577 1.00 89.31 73 GLU A CA 1
ATOM 561 C C . GLU A 1 73 ? -27.547 8.150 39.633 1.00 89.31 73 GLU A C 1
ATOM 563 O O . GLU A 1 73 ? -27.351 8.685 38.539 1.00 89.31 73 GLU A O 1
ATOM 568 N N . GLU A 1 74 ? -26.928 7.024 39.997 1.00 89.69 74 GLU A N 1
ATOM 569 C CA . GLU A 1 74 ? -25.986 6.293 39.144 1.00 89.69 74 GLU A CA 1
ATOM 570 C C . GLU A 1 74 ? -26.649 5.778 37.858 1.00 89.69 74 GLU A C 1
ATOM 572 O O . GLU A 1 74 ? -26.122 5.997 36.764 1.00 89.69 74 GLU A O 1
ATOM 577 N N . GLU A 1 75 ? -27.834 5.165 37.959 1.00 90.06 75 GLU A N 1
ATOM 578 C CA . GLU A 1 75 ? -28.610 4.692 36.804 1.00 90.06 75 GLU A CA 1
ATOM 579 C C . GLU A 1 75 ? -28.976 5.854 35.858 1.00 90.06 75 GLU A C 1
ATOM 581 O O . GLU A 1 75 ? -28.835 5.737 34.637 1.00 90.06 75 GLU A O 1
ATOM 586 N N . VAL A 1 76 ? -29.388 7.009 36.395 1.00 93.88 76 VAL A N 1
ATOM 587 C CA . VAL A 1 76 ? -29.697 8.212 35.601 1.00 93.88 76 VAL A CA 1
ATOM 588 C C . VAL A 1 76 ? -28.438 8.791 34.952 1.00 93.88 76 VAL A C 1
ATOM 590 O O . VAL A 1 76 ? -28.482 9.201 33.786 1.00 93.88 76 VAL A O 1
ATOM 593 N N . ALA A 1 77 ? -27.311 8.819 35.665 1.00 92.94 77 ALA A N 1
ATOM 594 C CA . ALA A 1 77 ? -26.035 9.275 35.124 1.00 92.94 77 ALA A CA 1
ATOM 595 C C . ALA A 1 77 ? -25.553 8.368 33.981 1.00 92.94 77 ALA A C 1
ATOM 597 O O . ALA A 1 77 ? -25.117 8.865 32.939 1.00 92.94 77 ALA A O 1
ATOM 598 N N . GLU A 1 78 ? -25.687 7.049 34.125 1.00 93.69 78 GLU A N 1
ATOM 599 C CA . GLU A 1 78 ? -25.349 6.095 33.071 1.00 93.69 78 GLU A CA 1
ATOM 600 C C . GLU A 1 78 ? -26.253 6.271 31.844 1.00 93.69 78 GLU A C 1
ATOM 602 O O . GLU A 1 78 ? -25.764 6.315 30.711 1.00 93.69 78 GLU A O 1
ATOM 607 N N . LEU A 1 79 ? -27.561 6.45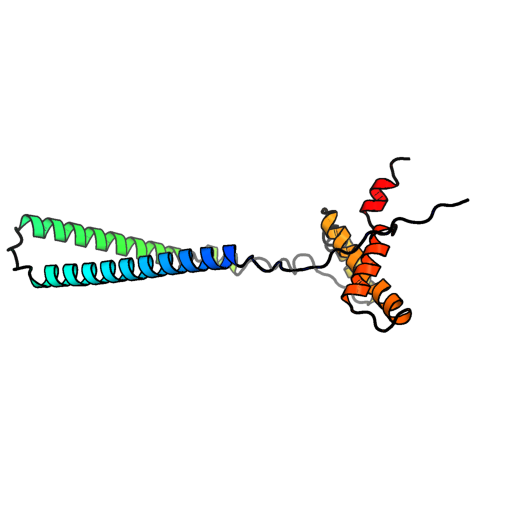3 32.052 1.00 92.75 79 LEU A N 1
ATOM 608 C CA . LEU A 1 79 ? -28.506 6.695 30.963 1.00 92.75 79 LEU A CA 1
ATOM 609 C C . LEU A 1 79 ? -28.159 7.972 30.190 1.00 92.75 79 LEU A C 1
ATOM 611 O O . LEU A 1 79 ? -28.143 7.958 28.960 1.00 92.75 79 LEU A O 1
ATOM 615 N N . ARG A 1 80 ? -27.807 9.056 30.894 1.00 93.69 80 ARG A N 1
ATOM 616 C CA . ARG A 1 80 ? -27.359 10.315 30.274 1.00 93.69 80 ARG A CA 1
ATOM 617 C C . ARG A 1 80 ? -26.086 10.121 29.453 1.00 93.69 80 ARG A C 1
ATOM 619 O O . ARG A 1 80 ? -26.026 10.595 28.320 1.00 93.69 80 ARG A O 1
ATOM 626 N N . ARG A 1 81 ? -25.100 9.377 29.970 1.00 93.69 81 ARG A N 1
ATOM 627 C CA . ARG A 1 81 ? -23.868 9.057 29.223 1.00 93.69 81 ARG A CA 1
ATOM 628 C C . ARG A 1 81 ? -24.166 8.242 27.966 1.00 93.69 81 ARG A C 1
ATOM 630 O O . ARG A 1 81 ? -23.641 8.565 26.904 1.00 93.69 81 ARG A O 1
ATOM 637 N N . ARG A 1 82 ? -25.046 7.239 28.058 1.00 93.56 82 ARG A N 1
ATOM 638 C CA . ARG A 1 82 ? -25.466 6.423 26.906 1.00 93.56 82 ARG A CA 1
ATOM 639 C C . ARG A 1 82 ? -26.208 7.246 25.850 1.00 93.56 82 ARG A C 1
ATOM 641 O O . ARG A 1 82 ? -26.002 7.022 24.660 1.00 93.56 82 ARG A O 1
ATOM 648 N N . VAL A 1 83 ? -27.063 8.185 26.257 1.00 94.62 83 VAL A N 1
ATOM 649 C CA . VAL A 1 83 ? -27.776 9.083 25.331 1.00 94.62 83 VAL A CA 1
ATOM 650 C C . VAL A 1 83 ? -26.802 10.025 24.623 1.00 94.62 83 VAL A C 1
ATOM 652 O O . VAL A 1 83 ? -26.885 10.169 23.406 1.00 94.62 83 VAL A O 1
ATOM 655 N N . GLU A 1 84 ? -25.844 10.609 25.342 1.00 92.00 84 GLU A N 1
ATOM 656 C CA . GLU A 1 84 ? -24.852 11.507 24.740 1.00 92.00 84 GLU A CA 1
ATOM 657 C C . GLU A 1 84 ? -23.904 10.764 23.785 1.00 92.00 84 GLU A C 1
ATOM 659 O O . GLU A 1 84 ? -23.591 11.254 22.702 1.00 92.00 84 GLU A O 1
ATOM 664 N N . GLU A 1 85 ? -23.510 9.532 24.117 1.00 91.31 85 GLU A N 1
ATOM 665 C CA . GLU A 1 85 ? -22.720 8.691 23.215 1.00 91.31 85 GLU A CA 1
ATOM 666 C C . GLU A 1 85 ? -23.490 8.345 21.932 1.00 91.31 85 GLU A C 1
ATOM 668 O O . GLU A 1 85 ? -22.920 8.384 20.838 1.00 91.31 85 GLU A O 1
ATOM 673 N N . LYS A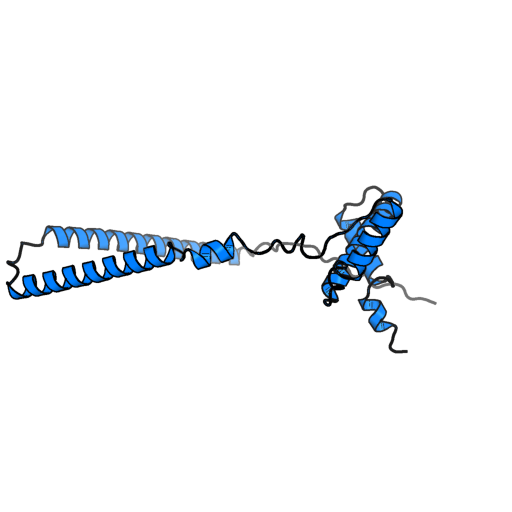 1 86 ? -24.791 8.040 22.044 1.00 90.94 86 LYS A N 1
ATOM 674 C CA . LYS A 1 86 ? -25.660 7.818 20.880 1.00 90.94 86 LYS A CA 1
ATOM 675 C C . LYS A 1 86 ? -25.784 9.078 20.027 1.00 90.94 86 LYS A C 1
ATOM 677 O O . LYS A 1 86 ? -25.550 8.984 18.827 1.00 90.94 86 LYS A O 1
ATOM 682 N N . ARG A 1 87 ? -26.029 10.247 20.631 1.00 88.94 87 ARG A N 1
ATOM 683 C CA . ARG A 1 87 ? -26.082 11.533 19.910 1.00 88.94 87 ARG A CA 1
ATOM 684 C C . ARG A 1 87 ? -24.768 11.854 19.205 1.00 88.94 87 ARG A C 1
ATOM 686 O O . ARG A 1 87 ? -2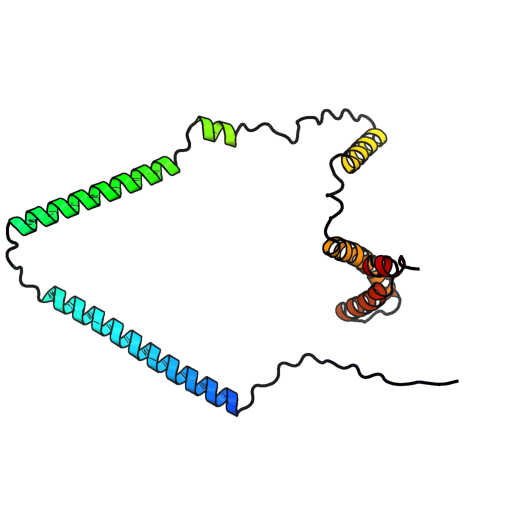4.787 12.264 18.052 1.00 88.94 87 ARG A O 1
ATOM 693 N N . ARG A 1 88 ? -23.620 11.613 19.846 1.00 86.38 88 ARG A N 1
ATOM 694 C CA . ARG A 1 88 ? -22.299 11.804 19.227 1.00 86.38 88 ARG A CA 1
ATOM 695 C C . ARG A 1 88 ? -22.073 10.853 18.049 1.00 86.38 88 ARG A C 1
ATOM 697 O O . ARG A 1 88 ? -21.531 11.266 17.028 1.00 86.38 88 ARG A O 1
ATOM 704 N N . LYS A 1 89 ? -22.493 9.590 18.174 1.00 84.88 89 LYS A N 1
ATOM 705 C CA . LYS A 1 89 ? -22.434 8.602 17.084 1.00 84.88 89 LYS A CA 1
ATOM 706 C C . LYS A 1 89 ? -23.359 8.980 15.930 1.00 84.88 89 LYS A C 1
ATOM 708 O O . LYS A 1 89 ? -22.948 8.874 14.782 1.00 84.88 89 LYS A O 1
ATOM 713 N N . GLU A 1 90 ? -24.571 9.438 16.213 1.00 81.88 90 GLU A N 1
ATOM 714 C CA . GLU A 1 90 ? -25.516 9.917 15.201 1.00 81.88 90 GLU A CA 1
ATOM 715 C C . GLU A 1 90 ? -24.979 11.159 14.488 1.00 81.88 90 GLU A C 1
ATOM 717 O O . GLU A 1 90 ? -24.905 11.145 13.265 1.00 81.88 90 GLU A O 1
ATOM 722 N N . ALA A 1 91 ? -24.465 12.146 15.227 1.00 80.94 91 ALA A N 1
ATOM 723 C CA . ALA A 1 91 ? -23.822 13.334 14.664 1.00 80.94 91 ALA A CA 1
ATOM 724 C C . ALA A 1 91 ? -22.597 12.996 13.797 1.00 80.94 91 ALA A C 1
ATOM 726 O O . ALA A 1 91 ? -22.365 13.640 12.786 1.00 80.94 91 ALA A O 1
ATOM 727 N N . SER A 1 92 ? -21.828 11.957 14.149 1.00 75.19 92 SER A N 1
ATOM 728 C CA . SER A 1 92 ? -20.718 11.480 13.307 1.00 75.19 92 SER A CA 1
ATOM 729 C C . SER A 1 92 ? -21.164 10.730 12.046 1.00 75.19 92 SER A C 1
ATOM 731 O O . SER A 1 92 ? -20.364 10.535 11.137 1.00 75.19 92 SER A O 1
ATOM 733 N N . ARG A 1 93 ? -22.419 10.262 12.001 1.00 74.38 93 ARG A N 1
ATOM 734 C CA . ARG A 1 93 ? -22.999 9.544 10.854 1.00 74.38 93 ARG A CA 1
ATOM 735 C C . ARG A 1 93 ? -23.780 10.478 9.936 1.00 74.38 93 ARG A C 1
ATOM 737 O O . ARG A 1 93 ? -23.833 10.224 8.738 1.00 74.38 93 ARG A O 1
ATOM 744 N N . SER A 1 94 ? -24.379 11.532 10.480 1.00 67.25 94 SER A N 1
ATOM 745 C CA . SER A 1 94 ? -24.996 12.607 9.712 1.00 67.25 94 SER A CA 1
ATOM 746 C C . SER A 1 94 ? -23.935 13.651 9.365 1.00 67.25 94 SER A C 1
ATOM 748 O O . SER A 1 94 ? -23.651 14.537 10.168 1.00 67.25 94 SER A O 1
ATOM 750 N N . ALA A 1 95 ? -23.340 13.540 8.180 1.00 68.44 95 ALA A N 1
ATOM 751 C CA . ALA A 1 95 ? -22.576 14.648 7.620 1.00 68.44 95 ALA A CA 1
ATOM 752 C C . ALA A 1 95 ? -23.530 15.812 7.310 1.00 68.44 95 ALA A C 1
ATOM 754 O O . ALA A 1 95 ? -24.660 15.590 6.865 1.00 68.44 95 ALA A O 1
ATOM 755 N N . ASP A 1 96 ? -23.078 17.041 7.552 1.00 78.12 96 ASP A N 1
ATOM 756 C CA . ASP A 1 96 ? -23.818 18.244 7.176 1.00 78.12 96 ASP A CA 1
ATOM 757 C C . ASP A 1 96 ? -24.035 18.269 5.651 1.00 78.12 96 ASP A C 1
ATOM 759 O O . ASP A 1 96 ? -23.178 17.823 4.880 1.00 78.12 96 ASP A O 1
ATOM 763 N N . GLU A 1 97 ? -25.173 18.792 5.191 1.00 74.12 97 GLU A N 1
ATOM 764 C CA . GLU A 1 97 ? -25.536 18.800 3.765 1.00 74.12 97 GLU A CA 1
ATOM 765 C C . GLU A 1 97 ? -24.463 19.493 2.904 1.00 74.12 97 GLU A C 1
ATOM 767 O O . GLU A 1 97 ? -24.203 19.101 1.761 1.00 74.12 97 GLU A O 1
ATOM 772 N N . ARG A 1 98 ? -23.753 20.471 3.482 1.00 73.88 98 ARG A N 1
ATOM 773 C CA . ARG A 1 98 ? -22.624 21.156 2.848 1.00 73.88 98 ARG A CA 1
ATOM 774 C C . ARG A 1 98 ? -21.406 20.251 2.657 1.00 73.88 98 ARG A C 1
ATOM 776 O O . ARG A 1 98 ? -20.751 20.330 1.617 1.00 73.88 98 ARG A O 1
ATOM 783 N N . GLU A 1 99 ? -21.093 19.409 3.636 1.00 76.69 99 GLU A N 1
ATOM 784 C CA . GLU A 1 99 ? -19.960 18.478 3.589 1.00 76.69 99 GLU A CA 1
ATOM 785 C C . GLU A 1 99 ? -20.224 17.359 2.576 1.00 76.69 99 GLU A C 1
ATOM 787 O O . GLU A 1 99 ? -19.374 17.072 1.729 1.00 76.69 99 GLU A O 1
ATOM 792 N N . TYR A 1 100 ? -21.444 16.814 2.576 1.00 79.94 100 TYR A N 1
ATOM 793 C CA . TYR A 1 100 ? -21.876 15.831 1.583 1.00 79.94 100 TYR A CA 1
ATOM 794 C C . TYR A 1 100 ? -21.819 16.399 0.158 1.00 79.94 100 TYR A C 1
ATOM 796 O O . TYR A 1 100 ? -21.257 15.776 -0.746 1.00 79.94 100 TYR A O 1
ATOM 804 N N . ARG A 1 101 ? -22.321 17.625 -0.043 1.00 83.75 101 ARG A N 1
ATOM 805 C CA . ARG A 1 101 ? -22.250 18.310 -1.340 1.00 83.75 101 ARG A CA 1
ATOM 806 C C . ARG A 1 101 ? -20.809 18.531 -1.796 1.00 83.75 101 ARG A C 1
ATOM 808 O O . ARG A 1 101 ? -20.524 18.360 -2.975 1.00 83.75 101 ARG A O 1
ATOM 815 N N . SER A 1 102 ? -19.899 18.875 -0.888 1.00 80.62 102 SER A N 1
ATOM 816 C CA . SER A 1 102 ? -18.473 19.025 -1.200 1.00 80.62 102 SER A CA 1
ATOM 817 C C . SER A 1 102 ? -17.822 17.700 -1.615 1.00 80.62 102 SER A C 1
ATOM 819 O O . SER A 1 102 ? -16.998 17.679 -2.525 1.00 80.62 102 SER A O 1
ATOM 821 N N . MET A 1 103 ? -18.192 16.590 -0.969 1.00 77.75 103 MET A N 1
ATOM 822 C CA . MET A 1 103 ? -17.653 15.263 -1.279 1.00 77.75 103 MET A CA 1
ATOM 823 C C . MET A 1 103 ? -18.168 14.718 -2.619 1.00 77.75 103 MET A C 1
ATOM 825 O O . MET A 1 103 ? -17.400 14.131 -3.377 1.00 77.75 103 MET A O 1
ATOM 829 N N . VAL A 1 104 ? -19.457 14.910 -2.917 1.00 81.62 104 VAL A N 1
ATOM 830 C CA . VAL A 1 104 ? -20.105 14.320 -4.101 1.00 81.62 104 VAL A CA 1
ATOM 831 C C . VAL A 1 104 ? -20.029 15.230 -5.324 1.00 81.62 104 VAL A C 1
ATOM 833 O O . VAL A 1 104 ? -19.772 14.759 -6.428 1.00 81.62 104 VAL A O 1
ATOM 836 N N . CYS A 1 105 ? -20.227 16.536 -5.152 1.00 79.75 105 CYS A N 1
ATOM 837 C CA . CYS A 1 105 ? -20.212 17.514 -6.243 1.00 79.75 105 CYS A CA 1
ATOM 838 C C . CYS A 1 105 ? -18.843 18.190 -6.410 1.00 79.75 105 CYS A C 1
ATOM 840 O O . CYS A 1 105 ? -18.770 19.334 -6.863 1.00 79.75 105 CYS A O 1
ATOM 842 N N . GLY A 1 106 ? -17.762 17.502 -6.037 1.00 80.31 106 GLY A N 1
ATOM 843 C CA . GLY A 1 106 ? -16.410 17.970 -6.317 1.00 80.31 106 GLY A CA 1
ATOM 844 C C . GLY A 1 106 ? -16.193 18.155 -7.828 1.00 80.31 106 GLY A C 1
ATOM 845 O O . GLY A 1 106 ? -16.738 17.388 -8.628 1.00 80.31 106 GLY A O 1
ATOM 846 N N . PRO A 1 107 ? -15.420 19.168 -8.258 1.00 77.88 107 PRO A N 1
ATOM 847 C CA . PRO A 1 107 ? -15.140 19.377 -9.674 1.00 77.88 107 PRO A CA 1
ATOM 848 C C . PRO A 1 107 ? -14.404 18.163 -10.257 1.00 77.88 107 PRO A C 1
ATOM 850 O O . PRO A 1 107 ? -13.414 17.697 -9.694 1.00 77.88 107 PRO A O 1
ATOM 853 N N . ASN A 1 108 ? -14.874 17.656 -11.402 1.00 77.38 108 ASN A N 1
ATOM 854 C CA . ASN A 1 108 ? -14.218 16.558 -12.108 1.00 77.38 108 ASN A CA 1
ATOM 855 C C . ASN A 1 108 ? -12.919 17.061 -12.756 1.00 77.38 108 ASN A C 1
ATOM 857 O O . ASN A 1 108 ? -12.911 17.587 -13.871 1.00 77.38 108 ASN A O 1
ATOM 861 N N . THR A 1 109 ? -11.810 16.890 -12.043 1.00 76.38 109 THR A N 1
ATOM 862 C CA . THR A 1 109 ? -10.470 17.289 -12.484 1.00 76.38 109 THR A CA 1
ATOM 863 C C . THR A 1 109 ? -9.965 16.488 -13.682 1.00 76.38 109 THR A C 1
ATOM 865 O O . THR A 1 109 ? -9.059 16.958 -14.359 1.00 76.38 109 THR A O 1
ATOM 868 N N . ASN A 1 110 ? -10.576 15.341 -14.006 1.00 71.81 110 ASN A N 1
ATOM 869 C CA . ASN A 1 110 ? -10.223 14.547 -15.190 1.00 71.81 110 ASN A CA 1
ATOM 870 C C . ASN A 1 110 ? -10.706 15.180 -16.501 1.00 71.81 110 ASN A C 1
ATOM 872 O O . ASN A 1 110 ? -10.386 14.675 -17.567 1.00 71.81 110 ASN A O 1
ATOM 876 N N . ARG A 1 111 ? -11.520 16.238 -16.441 1.00 67.06 111 ARG A N 1
ATOM 877 C CA . ARG A 1 111 ? -11.972 16.998 -17.617 1.00 67.06 111 ARG A CA 1
ATOM 878 C C . ARG A 1 111 ? -11.552 18.464 -17.575 1.00 67.06 111 ARG A C 1
ATOM 880 O O . ARG A 1 111 ? -11.717 19.176 -18.557 1.00 67.06 111 ARG A O 1
ATOM 887 N N . ALA A 1 112 ? -11.031 18.928 -16.441 1.00 63.84 112 ALA A N 1
ATOM 888 C CA . ALA A 1 112 ? -10.610 20.308 -16.272 1.00 63.84 112 ALA A CA 1
ATOM 889 C C . ALA A 1 112 ? -9.310 20.552 -17.058 1.00 63.84 112 ALA A C 1
ATOM 891 O O . ALA A 1 112 ? -8.231 20.175 -16.607 1.00 63.84 112 ALA A O 1
ATOM 892 N N . GLY A 1 113 ? -9.431 21.179 -18.231 1.00 62.84 113 GLY A N 1
ATOM 893 C CA . GLY A 1 113 ? -8.302 21.530 -19.103 1.00 62.84 113 GLY A CA 1
ATOM 894 C C . GLY A 1 113 ? -8.008 20.537 -20.230 1.00 62.84 113 GLY A C 1
ATOM 895 O O . GLY A 1 113 ? -6.999 20.703 -20.903 1.00 62.84 113 GLY A O 1
ATOM 896 N N . LEU A 1 114 ? -8.871 19.537 -20.444 1.00 65.06 114 LEU A N 1
ATOM 897 C CA . LEU A 1 114 ? -8.763 18.563 -21.537 1.00 65.06 114 LEU A CA 1
ATOM 898 C C . LEU A 1 114 ? -9.807 18.857 -22.625 1.00 65.06 114 LEU A C 1
ATOM 900 O O . LEU A 1 114 ? -10.657 18.024 -22.933 1.00 65.06 114 LEU A O 1
ATOM 904 N N . ASP A 1 115 ? -9.746 20.056 -23.200 1.00 66.12 115 ASP A N 1
ATOM 905 C CA . ASP A 1 115 ? -10.418 20.365 -24.467 1.00 66.12 115 ASP A CA 1
ATOM 906 C C . ASP A 1 115 ? -9.460 20.005 -25.613 1.00 66.12 115 ASP A C 1
ATOM 908 O O . ASP A 1 115 ? -8.897 20.867 -26.284 1.00 66.12 115 ASP A O 1
ATOM 912 N N . VAL A 1 116 ? -9.194 18.706 -25.776 1.00 66.62 116 VAL A N 1
ATOM 913 C CA . VAL A 1 116 ? -8.261 18.200 -26.791 1.00 66.62 116 VAL A CA 1
ATOM 914 C C . VAL A 1 116 ? -9.047 17.885 -28.069 1.00 66.62 116 VAL A C 1
ATOM 916 O O . VAL A 1 116 ? -9.633 16.811 -28.197 1.00 66.62 116 VAL A O 1
ATOM 919 N N . ASP A 1 117 ? -9.099 18.835 -29.008 1.00 70.25 117 ASP A N 1
ATOM 920 C CA . ASP A 1 117 ? -9.703 18.654 -30.344 1.00 70.25 117 ASP A CA 1
ATOM 921 C C . ASP A 1 117 ? -8.648 18.076 -31.304 1.00 70.25 117 ASP A C 1
ATOM 923 O O . ASP A 1 117 ? -8.071 18.793 -32.113 1.00 70.25 117 ASP A O 1
ATOM 927 N N . ALA A 1 118 ? -8.339 16.781 -31.169 1.00 80.19 118 ALA A N 1
ATOM 928 C CA . ALA A 1 118 ? -7.461 16.076 -32.103 1.00 80.19 118 ALA A CA 1
ATOM 929 C C . ALA A 1 118 ? -8.301 15.373 -33.177 1.00 80.19 118 ALA A C 1
ATOM 931 O O . ALA A 1 118 ? -9.011 14.406 -32.887 1.00 80.19 118 ALA A O 1
ATOM 932 N N . ARG A 1 119 ? -8.226 15.847 -34.426 1.00 82.69 119 ARG A N 1
ATOM 933 C CA . ARG A 1 119 ? -9.044 15.314 -35.539 1.00 82.69 119 ARG A CA 1
ATOM 934 C C . ARG A 1 119 ? -8.303 14.324 -36.426 1.00 82.69 119 ARG A C 1
ATOM 936 O O . ARG A 1 119 ? -8.934 13.628 -37.220 1.00 82.69 119 ARG A O 1
ATOM 943 N N . THR A 1 120 ? -6.984 14.244 -36.274 1.00 88.19 120 THR A N 1
ATOM 944 C CA . THR A 1 120 ? -6.108 13.352 -37.044 1.00 88.19 120 THR A CA 1
ATOM 945 C C . THR A 1 120 ? -5.294 12.461 -36.102 1.00 88.19 120 THR A C 1
ATOM 947 O O . THR A 1 120 ? -5.027 12.833 -34.959 1.00 88.19 120 THR A O 1
ATOM 950 N N . VAL A 1 121 ? -4.890 11.275 -36.565 1.00 84.81 121 VAL A N 1
ATOM 951 C CA . VAL A 1 121 ? -4.159 10.285 -35.752 1.00 84.81 121 VAL A CA 1
ATOM 952 C C . VAL A 1 121 ? -2.817 10.836 -35.263 1.00 84.81 121 VAL A C 1
ATOM 954 O O . VAL A 1 121 ? -2.484 10.680 -34.091 1.00 84.81 121 VAL A O 1
ATOM 957 N N . GLU A 1 122 ? -2.069 11.533 -36.116 1.00 83.88 122 GLU A N 1
ATOM 958 C CA . GLU A 1 122 ? -0.778 12.135 -35.762 1.00 83.88 122 GLU A CA 1
ATOM 959 C C . GLU A 1 122 ? -0.925 13.249 -34.718 1.00 83.88 122 GLU A C 1
ATOM 961 O O . GLU A 1 122 ? -0.086 13.381 -33.829 1.00 83.88 122 GLU A O 1
ATOM 966 N N . GLU A 1 123 ? -2.013 14.018 -34.787 1.00 83.56 123 GLU A N 1
ATOM 967 C CA . GLU A 1 123 ? -2.337 15.065 -33.815 1.00 83.56 123 GLU A CA 1
ATOM 968 C C . GLU A 1 123 ? -2.705 14.458 -32.455 1.00 83.56 123 GLU A C 1
ATOM 970 O O . GLU A 1 123 ? -2.217 14.917 -31.425 1.00 83.56 123 GLU A O 1
ATOM 975 N N . ALA A 1 124 ? -3.482 13.369 -32.446 1.00 83.94 124 ALA A N 1
ATOM 976 C CA . ALA A 1 124 ? -3.819 12.643 -31.224 1.00 83.94 124 ALA A CA 1
ATOM 977 C C . ALA A 1 124 ? -2.573 12.041 -30.554 1.00 83.94 124 ALA A C 1
ATOM 979 O O . ALA A 1 124 ? -2.417 12.139 -29.338 1.00 83.94 124 ALA A O 1
ATOM 980 N N . ILE A 1 125 ? -1.656 11.465 -31.339 1.00 83.12 125 ILE A N 1
ATOM 981 C CA . ILE A 1 125 ? -0.375 10.958 -30.828 1.00 83.12 125 ILE A CA 1
ATOM 982 C C . ILE A 1 125 ? 0.475 12.114 -30.290 1.00 83.12 125 ILE A C 1
ATOM 984 O O . ILE A 1 125 ? 0.998 12.013 -29.184 1.00 83.12 125 ILE A O 1
ATOM 988 N N . GLY A 1 126 ? 0.572 13.227 -31.023 1.00 82.00 126 GLY A N 1
ATOM 989 C CA . GLY A 1 126 ? 1.298 14.422 -30.593 1.00 82.00 126 GLY A CA 1
ATOM 990 C C . GLY A 1 126 ? 0.819 14.936 -29.235 1.00 82.00 126 GLY A C 1
ATOM 991 O O . GLY A 1 126 ? 1.629 15.102 -28.326 1.00 82.00 126 GLY A O 1
ATOM 992 N N . GLN A 1 127 ? -0.494 15.088 -29.051 1.00 77.19 127 GLN A N 1
ATOM 993 C CA . GLN A 1 127 ? -1.071 15.539 -27.780 1.00 77.19 127 GLN A CA 1
ATOM 994 C C . GLN A 1 127 ? -0.821 14.543 -26.641 1.00 77.19 127 GLN A C 1
ATOM 996 O O . GLN A 1 127 ? -0.385 14.953 -25.569 1.00 77.19 127 GLN A O 1
ATOM 1001 N N . LEU A 1 128 ? -0.976 13.234 -26.882 1.00 74.94 128 LEU A N 1
ATOM 1002 C CA . LEU A 1 128 ? -0.659 12.204 -25.883 1.00 74.94 128 LEU A CA 1
ATOM 1003 C C . LEU A 1 128 ? 0.821 12.227 -25.476 1.00 74.94 128 LEU A C 1
ATOM 1005 O O . LEU A 1 128 ? 1.128 12.058 -24.300 1.00 74.94 128 LEU A O 1
ATOM 1009 N N . THR A 1 129 ? 1.736 12.479 -26.417 1.00 71.19 129 THR A N 1
ATOM 1010 C CA . THR A 1 129 ? 3.178 12.574 -26.125 1.00 71.19 129 THR A CA 1
ATOM 1011 C C . THR A 1 129 ? 3.566 13.874 -25.413 1.00 71.19 129 THR A C 1
ATOM 1013 O O . THR A 1 129 ? 4.403 13.855 -24.514 1.00 71.19 129 THR A O 1
ATOM 1016 N N . MET A 1 130 ? 2.937 15.007 -25.745 1.00 61.91 130 MET A N 1
ATOM 1017 C CA . MET A 1 130 ? 3.169 16.283 -25.053 1.00 61.91 130 MET A CA 1
ATOM 1018 C C . MET A 1 130 ? 2.574 16.278 -23.639 1.00 61.91 130 MET A C 1
ATOM 1020 O O . MET A 1 130 ? 3.179 16.813 -22.709 1.00 61.91 130 MET A O 1
ATOM 1024 N N . GLU A 1 131 ? 1.422 15.633 -23.447 1.00 59.31 131 GLU A N 1
ATOM 1025 C CA . GLU A 1 131 ? 0.870 15.350 -22.121 1.00 59.31 131 GLU A CA 1
ATOM 1026 C C . GLU A 1 131 ? 1.715 14.327 -21.355 1.00 59.31 131 GLU A C 1
ATOM 1028 O O . GLU A 1 131 ? 1.862 14.449 -20.139 1.00 59.31 131 GLU A O 1
ATOM 1033 N N . GLU A 1 132 ? 2.346 13.368 -22.033 1.00 57.09 132 GLU A N 1
ATOM 1034 C CA . GLU A 1 132 ? 3.331 12.477 -21.419 1.00 57.09 132 GLU A CA 1
ATOM 1035 C C . GLU A 1 132 ? 4.556 13.270 -20.925 1.00 57.09 132 GLU A C 1
ATOM 1037 O O . GLU A 1 132 ? 4.994 13.073 -19.793 1.00 57.09 132 GLU A O 1
ATOM 1042 N N . ASP A 1 133 ? 5.049 14.257 -21.672 1.00 56.47 133 ASP A N 1
ATOM 1043 C CA . ASP A 1 133 ? 6.171 15.093 -21.224 1.00 56.47 133 ASP A CA 1
ATOM 1044 C C . ASP A 1 133 ? 5.782 16.178 -20.189 1.00 56.47 133 ASP A C 1
ATOM 1046 O O . ASP A 1 133 ? 6.610 16.536 -19.347 1.00 56.47 133 ASP A O 1
ATOM 1050 N N . GLY A 1 134 ? 4.535 16.671 -20.181 1.00 56.28 134 GLY A N 1
ATOM 1051 C CA . GLY A 1 134 ? 4.064 17.745 -19.284 1.00 56.28 134 GLY A CA 1
ATOM 1052 C C . GLY A 1 134 ? 3.238 17.308 -18.061 1.00 56.28 134 GLY A C 1
ATOM 1053 O O . GLY A 1 134 ? 3.167 18.030 -17.062 1.00 56.28 134 GLY A O 1
ATOM 1054 N N . ARG A 1 135 ? 2.603 16.133 -18.101 1.00 54.81 135 ARG A N 1
ATOM 1055 C CA . ARG A 1 135 ? 1.665 15.619 -17.083 1.00 54.81 135 ARG A CA 1
ATOM 1056 C C . ARG A 1 135 ? 1.733 14.093 -16.905 1.00 54.81 135 ARG A C 1
ATOM 1058 O O . ARG A 1 135 ? 0.822 13.542 -16.294 1.00 54.81 135 ARG A O 1
ATOM 1065 N N . GLY A 1 136 ? 2.766 13.389 -17.381 1.00 52.12 136 GLY A N 1
ATOM 1066 C CA . GLY A 1 136 ? 2.621 11.933 -17.503 1.00 52.12 136 GLY A CA 1
ATOM 1067 C C . GLY A 1 136 ? 3.850 11.043 -17.478 1.00 52.12 136 GLY A C 1
ATOM 1068 O O . GLY A 1 136 ? 3.678 9.853 -17.220 1.00 52.12 136 GLY A O 1
ATOM 1069 N N . ARG A 1 137 ? 5.084 11.538 -17.623 1.00 51.62 137 ARG A N 1
ATOM 1070 C CA . ARG A 1 137 ? 6.239 10.738 -17.234 1.00 51.62 137 ARG A CA 1
ATOM 1071 C C . ARG A 1 137 ? 6.172 10.710 -15.720 1.00 51.62 137 ARG A C 1
ATOM 1073 O O . ARG A 1 137 ? 6.573 11.680 -15.075 1.00 51.62 137 ARG A O 1
ATOM 1080 N N . LEU A 1 138 ? 5.594 9.631 -15.174 1.00 55.00 138 LEU A N 1
ATOM 1081 C CA . LEU A 1 138 ? 5.686 9.254 -13.762 1.00 55.00 138 LEU A CA 1
ATOM 1082 C C . LEU A 1 138 ? 6.999 9.830 -13.236 1.00 55.00 138 LEU A C 1
ATOM 1084 O O . LEU A 1 138 ? 8.025 9.494 -13.845 1.00 55.00 138 LEU A O 1
ATOM 1088 N N . PRO A 1 139 ? 6.963 10.744 -12.240 1.00 55.16 139 PRO A N 1
ATOM 1089 C CA . PRO A 1 139 ? 8.106 11.573 -11.880 1.00 55.16 139 PRO A CA 1
ATOM 1090 C C . PRO A 1 139 ? 9.328 10.680 -11.893 1.00 55.16 139 PRO A C 1
ATOM 1092 O O . PRO A 1 139 ? 9.291 9.692 -11.158 1.00 55.16 139 PRO A O 1
ATOM 1095 N N . MET A 1 140 ? 10.298 10.930 -12.794 1.00 57.22 140 MET A N 1
ATOM 1096 C CA . MET A 1 140 ? 11.438 10.025 -12.999 1.00 57.22 140 MET A CA 1
ATOM 1097 C C . MET A 1 140 ? 11.908 9.597 -11.626 1.00 57.22 140 MET A C 1
ATOM 1099 O O . MET A 1 140 ? 12.358 10.452 -10.862 1.00 57.22 140 MET A O 1
ATOM 1103 N N . ASP A 1 141 ? 11.671 8.326 -11.293 1.00 56.09 141 ASP A N 1
ATOM 1104 C CA . ASP A 1 141 ? 11.578 7.936 -9.896 1.00 56.09 141 ASP A CA 1
ATOM 1105 C C . ASP A 1 141 ? 12.843 8.393 -9.180 1.00 56.09 141 ASP A C 1
ATOM 1107 O O . ASP A 1 141 ? 13.957 7.977 -9.521 1.00 56.09 141 ASP A O 1
ATOM 1111 N N . ARG A 1 142 ? 12.674 9.344 -8.253 1.00 64.00 142 ARG A N 1
ATOM 1112 C CA . ARG A 1 142 ? 13.794 10.005 -7.574 1.00 64.00 142 ARG A CA 1
ATOM 1113 C C . ARG A 1 142 ? 14.584 8.997 -6.734 1.00 64.00 142 ARG A C 1
ATOM 1115 O O . ARG A 1 142 ? 15.699 9.294 -6.315 1.00 64.00 142 ARG A O 1
ATOM 1122 N N . HIS A 1 143 ? 14.038 7.792 -6.549 1.00 73.69 143 HIS A N 1
ATOM 1123 C CA . HIS A 1 143 ? 14.663 6.676 -5.868 1.00 73.69 143 HIS A CA 1
ATOM 1124 C C . HIS A 1 143 ? 15.530 5.860 -6.840 1.00 73.69 143 HIS A C 1
ATOM 1126 O O . HIS A 1 143 ? 15.003 5.170 -7.723 1.00 73.69 143 HIS A O 1
ATOM 1132 N N . PRO A 1 144 ? 16.864 5.855 -6.658 1.00 73.56 144 PRO A N 1
ATOM 1133 C CA . PRO A 1 144 ? 17.758 5.034 -7.472 1.00 73.56 144 PRO A CA 1
ATOM 1134 C C . PRO A 1 144 ? 17.395 3.545 -7.390 1.00 73.56 144 PRO A C 1
ATOM 1136 O O . PRO A 1 144 ? 17.458 2.854 -8.401 1.00 73.56 144 PRO A O 1
ATOM 1139 N N . GLU A 1 145 ? 16.919 3.075 -6.235 1.00 74.94 145 GLU A N 1
ATOM 1140 C CA . GLU A 1 145 ? 16.475 1.693 -6.012 1.00 74.94 145 GLU A CA 1
ATOM 1141 C C . GLU A 1 145 ? 15.333 1.270 -6.945 1.00 74.94 145 GLU A C 1
ATOM 1143 O O . GLU A 1 145 ? 15.349 0.176 -7.514 1.00 74.94 145 GLU A O 1
ATOM 1148 N N . ARG A 1 146 ? 14.351 2.153 -7.158 1.00 77.12 146 ARG A N 1
ATOM 1149 C CA . ARG A 1 146 ? 13.205 1.857 -8.023 1.00 77.12 146 ARG A CA 1
ATOM 1150 C C . ARG A 1 146 ? 13.586 1.898 -9.499 1.00 77.12 146 ARG A C 1
ATOM 1152 O O . ARG A 1 146 ? 13.123 1.051 -10.263 1.00 77.12 146 ARG A O 1
ATOM 1159 N N . ARG A 1 147 ? 14.515 2.782 -9.885 1.00 77.12 147 ARG A N 1
ATOM 1160 C CA . ARG A 1 147 ? 15.102 2.783 -11.237 1.00 77.12 147 ARG A CA 1
ATOM 1161 C C . ARG A 1 147 ? 15.895 1.511 -11.515 1.00 77.12 147 ARG A C 1
ATOM 1163 O O . ARG A 1 147 ? 15.716 0.922 -12.571 1.00 77.12 147 ARG A O 1
ATOM 1170 N N . ILE A 1 148 ? 16.706 1.045 -10.562 1.00 82.56 148 ILE A N 1
ATOM 1171 C CA . ILE A 1 148 ? 17.455 -0.214 -10.697 1.00 82.56 148 ILE A CA 1
ATOM 1172 C C . ILE A 1 148 ? 16.494 -1.381 -10.927 1.00 82.56 148 ILE A C 1
ATOM 1174 O O . ILE A 1 148 ? 16.725 -2.184 -11.823 1.00 82.56 148 ILE A O 1
ATOM 1178 N N . LYS A 1 149 ? 15.395 -1.458 -10.167 1.00 84.69 149 LYS A N 1
ATOM 1179 C CA . LYS A 1 149 ? 14.396 -2.524 -10.324 1.00 84.69 149 LYS A CA 1
ATOM 1180 C C . LYS A 1 149 ? 13.673 -2.459 -11.674 1.00 84.69 149 LYS A C 1
ATOM 1182 O O . LYS A 1 149 ? 13.451 -3.499 -12.288 1.00 84.69 149 LYS A O 1
ATOM 1187 N N . ALA A 1 150 ? 13.315 -1.261 -12.134 1.00 85.06 150 ALA A N 1
ATOM 1188 C CA . ALA A 1 150 ? 12.665 -1.068 -13.428 1.00 85.06 150 ALA A CA 1
ATOM 1189 C C . ALA A 1 150 ? 13.596 -1.439 -14.592 1.00 85.06 150 ALA A C 1
ATOM 1191 O O . ALA A 1 150 ? 13.213 -2.222 -15.459 1.00 85.06 150 ALA A O 1
ATOM 1192 N N . LEU A 1 151 ? 14.836 -0.945 -14.571 1.00 84.75 151 LEU A N 1
ATOM 1193 C CA . LEU A 1 151 ? 15.837 -1.252 -15.592 1.00 84.75 151 LEU A CA 1
ATOM 1194 C C . LEU A 1 151 ? 16.219 -2.738 -15.580 1.00 84.75 151 LEU A C 1
ATOM 1196 O O . LEU A 1 151 ? 16.296 -3.356 -16.638 1.00 84.75 151 LEU A O 1
ATOM 1200 N N . PHE A 1 152 ? 16.366 -3.340 -14.393 1.00 88.62 152 PHE A N 1
ATOM 1201 C CA . PHE A 1 152 ? 16.622 -4.774 -14.261 1.00 88.62 152 PHE A CA 1
ATOM 1202 C C . PHE A 1 152 ? 15.501 -5.611 -14.879 1.00 88.62 152 PHE A C 1
ATOM 1204 O O . PHE A 1 152 ? 15.792 -6.603 -15.534 1.00 88.62 152 PHE A O 1
ATOM 1211 N N . LYS A 1 153 ? 14.233 -5.208 -14.731 1.00 89.44 153 LYS A N 1
ATOM 1212 C CA . LYS A 1 153 ? 13.100 -5.916 -15.343 1.00 89.44 153 LYS A CA 1
ATOM 1213 C C . LYS A 1 153 ? 13.149 -5.867 -16.876 1.00 89.44 153 LYS A C 1
ATOM 1215 O O . LYS A 1 153 ? 12.967 -6.890 -17.524 1.00 89.44 153 LYS A O 1
ATOM 1220 N N . VAL A 1 154 ? 13.459 -4.705 -17.454 1.00 89.19 154 VAL A N 1
ATOM 1221 C CA . VAL A 1 154 ? 13.642 -4.560 -18.913 1.00 89.19 154 VAL A CA 1
ATOM 1222 C C . VAL A 1 154 ? 14.804 -5.434 -19.410 1.00 89.19 154 VAL A C 1
ATOM 1224 O O . VAL A 1 154 ? 14.710 -6.098 -20.446 1.00 89.19 154 VAL A O 1
ATOM 1227 N N . PHE A 1 155 ? 15.893 -5.483 -18.645 1.00 88.69 155 PHE A N 1
ATOM 1228 C CA . PHE A 1 155 ? 17.043 -6.336 -18.933 1.00 88.69 155 PHE A CA 1
ATOM 1229 C C . PHE A 1 155 ? 16.713 -7.832 -18.783 1.00 88.69 155 PHE A C 1
ATOM 1231 O O . PHE A 1 155 ? 17.116 -8.645 -19.611 1.00 88.69 155 PHE A O 1
ATOM 1238 N N . GLU A 1 156 ? 15.936 -8.210 -17.768 1.00 90.31 156 GLU A N 1
ATOM 1239 C CA . GLU A 1 156 ? 15.459 -9.577 -17.561 1.00 90.31 156 GLU A CA 1
ATOM 1240 C C . GLU A 1 156 ? 14.622 -10.043 -18.755 1.00 90.31 156 GLU A C 1
ATOM 1242 O O . GLU A 1 156 ? 14.939 -11.072 -19.346 1.00 90.31 156 GLU A O 1
ATOM 1247 N N . ASP A 1 157 ? 13.632 -9.262 -19.187 1.00 88.50 157 ASP A N 1
ATOM 1248 C CA . ASP A 1 157 ? 12.719 -9.645 -20.270 1.00 88.50 157 ASP A CA 1
ATOM 1249 C C . ASP A 1 157 ? 13.418 -9.799 -21.636 1.00 88.50 157 ASP A C 1
ATOM 1251 O O . ASP A 1 157 ? 13.028 -10.639 -22.455 1.00 88.50 157 ASP A O 1
ATOM 1255 N N . THR A 1 158 ? 14.475 -9.022 -21.890 1.00 87.94 158 THR A N 1
ATOM 1256 C CA . THR A 1 158 ? 15.268 -9.103 -23.131 1.00 87.94 158 THR A CA 1
ATOM 1257 C C . THR A 1 158 ? 16.277 -10.251 -23.102 1.00 87.94 158 THR A C 1
ATOM 1259 O O . THR A 1 158 ? 16.377 -11.014 -24.068 1.00 87.94 158 THR A O 1
ATOM 1262 N N . HIS A 1 159 ? 16.995 -10.431 -21.991 1.00 88.31 159 HIS A N 1
ATOM 1263 C CA . HIS A 1 159 ? 18.021 -11.467 -21.877 1.00 88.31 159 HIS A CA 1
ATOM 1264 C C . HIS A 1 159 ? 17.461 -12.858 -21.606 1.00 88.31 159 HIS A C 1
ATOM 1266 O O . HIS A 1 159 ? 18.067 -13.838 -22.038 1.00 88.31 159 HIS A O 1
ATOM 1272 N N . ILE A 1 160 ? 16.299 -12.978 -20.961 1.00 87.62 160 ILE A N 1
ATOM 1273 C CA . ILE A 1 160 ? 15.688 -14.285 -20.698 1.00 87.62 160 ILE A CA 1
ATOM 1274 C C . ILE A 1 160 ? 15.261 -14.993 -21.982 1.00 87.62 160 ILE A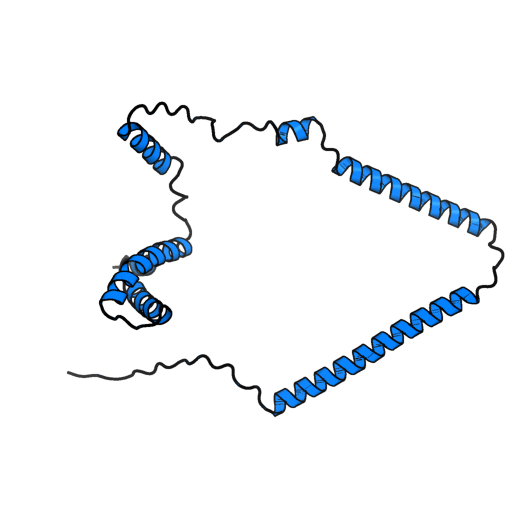 C 1
ATOM 1276 O O . ILE A 1 160 ? 15.304 -16.218 -22.037 1.00 87.62 160 ILE A O 1
ATOM 1280 N N . LYS A 1 161 ? 14.888 -14.242 -23.026 1.00 87.50 161 LYS A N 1
ATOM 1281 C CA . LYS A 1 161 ? 14.557 -14.799 -24.344 1.00 87.50 161 LYS A CA 1
ATOM 1282 C C . LYS A 1 161 ? 15.806 -15.367 -25.021 1.00 87.50 161 LYS A C 1
ATOM 1284 O O . LYS A 1 161 ? 15.818 -16.544 -25.361 1.00 87.50 161 LYS A O 1
ATOM 1289 N N . ARG A 1 162 ? 16.891 -14.585 -25.067 1.00 87.81 162 ARG A N 1
ATOM 1290 C CA . ARG A 1 162 ? 18.187 -15.020 -25.622 1.00 87.81 162 ARG A CA 1
ATOM 1291 C C . ARG A 1 162 ? 18.764 -16.233 -24.882 1.00 87.81 162 ARG A C 1
ATOM 1293 O O . ARG A 1 162 ? 19.172 -17.202 -25.506 1.00 87.81 162 ARG A O 1
ATOM 1300 N N . LEU A 1 163 ? 18.744 -16.228 -23.544 1.00 86.62 163 LEU A N 1
ATOM 1301 C CA . LEU A 1 163 ? 19.286 -17.343 -22.751 1.00 86.62 163 LEU A CA 1
ATOM 1302 C C . LEU A 1 163 ? 18.480 -18.641 -22.898 1.00 86.62 163 LEU A C 1
ATOM 1304 O O . LEU A 1 163 ? 19.054 -19.725 -22.783 1.00 86.62 163 LEU A O 1
ATOM 1308 N N . LYS A 1 164 ? 17.166 -18.548 -23.131 1.00 87.38 164 LYS A N 1
ATOM 1309 C CA . LYS A 1 164 ? 16.320 -19.719 -23.400 1.00 87.38 164 LYS A CA 1
ATOM 1310 C C . LYS A 1 164 ? 16.633 -20.357 -24.753 1.00 87.38 164 LYS A C 1
ATOM 1312 O O . LYS A 1 164 ? 16.571 -21.577 -24.849 1.00 87.38 164 LYS A O 1
ATOM 1317 N N . GLU A 1 165 ? 16.980 -19.551 -25.754 1.00 89.25 165 GLU A N 1
ATOM 1318 C CA . GLU A 1 165 ? 17.401 -20.024 -27.079 1.00 89.25 165 GLU A CA 1
ATOM 1319 C C . GLU A 1 165 ? 18.792 -20.671 -27.032 1.00 89.25 165 GLU A C 1
ATOM 1321 O O . GLU A 1 165 ? 18.988 -21.747 -27.587 1.00 89.25 165 GLU A O 1
ATOM 1326 N N . GLU A 1 166 ? 19.747 -20.066 -26.319 1.00 88.06 166 GLU A N 1
ATOM 1327 C CA . GLU A 1 166 ? 21.116 -20.593 -26.224 1.00 88.06 166 GLU A CA 1
ATOM 1328 C C . GLU A 1 166 ? 21.218 -21.880 -25.400 1.00 88.06 166 GLU A C 1
ATOM 1330 O O . GLU A 1 166 ? 22.035 -22.756 -25.691 1.00 88.06 166 GLU A O 1
ATOM 1335 N N . LYS A 1 167 ? 20.449 -21.974 -24.311 1.00 85.44 167 LYS A N 1
ATOM 1336 C CA . LYS A 1 167 ? 20.540 -23.085 -23.357 1.00 85.44 167 LYS A CA 1
ATOM 1337 C C . LYS A 1 167 ? 19.155 -23.547 -22.947 1.00 85.44 167 LYS A C 1
ATOM 1339 O O . LYS A 1 167 ? 18.778 -23.295 -21.803 1.00 85.44 167 LYS A O 1
ATOM 1344 N N . PRO A 1 168 ? 18.391 -24.212 -23.822 1.00 85.75 168 PRO A N 1
ATOM 1345 C CA . PRO A 1 168 ? 17.100 -24.768 -23.442 1.00 85.75 168 PRO A CA 1
ATOM 1346 C C . PRO A 1 168 ? 17.284 -25.840 -22.353 1.00 85.75 168 PRO A C 1
ATOM 1348 O O . PRO A 1 168 ? 18.201 -26.655 -22.422 1.00 85.75 168 PRO A O 1
ATOM 1351 N N . GLY A 1 169 ? 16.423 -25.835 -21.330 1.00 85.06 169 GLY A N 1
ATOM 1352 C CA . GLY A 1 169 ? 16.412 -26.857 -20.268 1.00 85.06 169 GLY A CA 1
ATOM 1353 C C . GLY A 1 169 ? 16.918 -26.412 -18.890 1.00 85.06 169 GLY A C 1
ATOM 1354 O O . GLY A 1 169 ? 16.926 -27.219 -17.965 1.00 85.06 169 GLY A O 1
ATOM 1355 N N . LEU A 1 170 ? 17.303 -25.144 -18.716 1.00 87.88 170 LEU A N 1
ATOM 1356 C CA . LEU A 1 170 ? 17.572 -24.570 -17.393 1.00 87.88 170 LEU A CA 1
ATOM 1357 C C . LEU A 1 170 ? 16.259 -24.175 -16.697 1.00 87.88 170 LEU A C 1
ATOM 1359 O O . LEU A 1 170 ? 15.287 -23.763 -17.333 1.00 87.88 170 LEU A O 1
ATOM 1363 N N . THR A 1 171 ? 16.225 -24.252 -15.368 1.00 90.00 171 THR A N 1
ATOM 1364 C CA . THR A 1 171 ? 15.074 -23.771 -14.592 1.00 90.00 171 THR A CA 1
ATOM 1365 C C . THR A 1 171 ? 15.023 -22.241 -14.632 1.00 90.00 171 THR A C 1
ATOM 1367 O O . THR A 1 171 ? 16.062 -21.579 -14.654 1.00 90.00 171 THR A O 1
ATOM 1370 N N . LEU A 1 172 ? 13.825 -21.644 -14.558 1.00 87.62 172 LEU A N 1
ATOM 1371 C CA . LEU A 1 172 ? 13.650 -20.183 -14.575 1.00 87.62 172 LEU A CA 1
ATOM 1372 C C . LEU A 1 172 ? 14.536 -19.460 -13.544 1.00 87.62 172 LEU A C 1
ATOM 1374 O O . LEU A 1 172 ? 15.115 -18.425 -13.856 1.00 87.62 172 LEU A O 1
ATOM 1378 N N . SER A 1 173 ? 14.699 -20.037 -12.348 1.00 90.75 173 SER A N 1
ATOM 1379 C CA . SER A 1 173 ? 15.584 -19.498 -11.304 1.00 90.75 173 SER A CA 1
ATOM 1380 C C . SER A 1 173 ? 17.048 -19.417 -11.753 1.00 90.75 173 SER A C 1
ATOM 1382 O O . SER A 1 173 ? 17.710 -18.415 -11.513 1.00 90.75 173 SER A O 1
ATOM 1384 N N . GLN A 1 174 ? 17.543 -20.430 -12.467 1.00 90.94 174 GLN A N 1
ATOM 1385 C CA . GLN A 1 174 ? 18.930 -20.485 -12.935 1.00 90.94 174 GLN A CA 1
ATOM 1386 C C . GLN A 1 174 ? 19.192 -19.450 -14.036 1.00 90.94 174 GLN A C 1
ATOM 1388 O O . GLN A 1 174 ? 20.257 -18.832 -14.058 1.00 90.94 174 GLN A O 1
ATOM 1393 N N . TYR A 1 175 ? 18.212 -19.207 -14.917 1.00 90.94 175 TYR A N 1
ATOM 1394 C CA . TYR A 1 175 ? 18.296 -18.098 -15.870 1.00 90.94 175 TYR A CA 1
ATOM 1395 C C . TYR A 1 175 ? 18.322 -16.750 -15.154 1.00 90.94 175 TYR A C 1
ATOM 1397 O O . TYR A 1 175 ? 19.163 -15.918 -15.480 1.00 90.94 175 TYR A O 1
ATOM 1405 N N . LYS A 1 176 ? 17.468 -16.543 -14.144 1.00 90.94 176 LYS A N 1
ATOM 1406 C CA . LYS A 1 176 ? 17.469 -15.307 -13.347 1.00 90.94 176 LYS A CA 1
ATOM 1407 C C . LYS A 1 176 ? 18.812 -15.070 -12.659 1.00 90.94 176 LYS A C 1
ATOM 1409 O O . LYS A 1 176 ? 19.336 -13.963 -12.733 1.00 90.94 176 LYS A O 1
ATOM 1414 N N . ASP A 1 177 ? 19.428 -16.105 -12.091 1.00 91.38 177 ASP A N 1
ATOM 1415 C CA . ASP A 1 177 ? 20.759 -16.007 -11.478 1.00 91.38 177 ASP A CA 1
ATOM 1416 C C . ASP A 1 177 ? 21.859 -15.675 -12.498 1.00 91.38 177 ASP A C 1
ATOM 1418 O O . ASP A 1 177 ? 22.784 -14.908 -12.206 1.00 91.38 177 ASP A O 1
ATOM 1422 N N . ALA A 1 178 ? 21.777 -16.235 -13.708 1.00 89.75 178 ALA A N 1
ATOM 1423 C CA . ALA A 1 178 ? 22.698 -15.921 -14.798 1.00 89.75 178 ALA A CA 1
ATOM 1424 C C . ALA A 1 178 ? 22.527 -14.472 -15.287 1.00 89.75 178 ALA A C 1
ATOM 1426 O O . ALA A 1 178 ? 23.518 -13.754 -15.440 1.00 89.75 178 ALA A O 1
ATOM 1427 N N . ILE A 1 179 ? 21.281 -14.020 -15.450 1.00 91.81 179 ILE A N 1
ATOM 1428 C CA . ILE A 1 179 ? 20.931 -12.647 -15.828 1.00 91.81 179 ILE A CA 1
ATOM 1429 C C . ILE A 1 179 ? 21.394 -11.664 -14.751 1.00 91.81 179 ILE A C 1
ATOM 1431 O O . ILE A 1 179 ? 21.999 -10.653 -15.083 1.00 91.81 179 ILE A O 1
ATOM 1435 N N . LEU A 1 180 ? 21.213 -11.972 -13.463 1.00 90.62 180 LEU A N 1
ATOM 1436 C CA . LEU A 1 180 ? 21.695 -11.141 -12.354 1.00 90.62 180 LEU A CA 1
ATOM 1437 C C . LEU A 1 180 ? 23.222 -10.979 -12.365 1.00 90.62 180 LEU A C 1
ATOM 1439 O O . LEU A 1 180 ? 23.733 -9.893 -12.087 1.00 90.62 180 LEU A O 1
ATOM 1443 N N . LYS A 1 181 ? 23.972 -12.037 -12.698 1.00 90.38 181 LYS A N 1
ATOM 1444 C CA . LYS A 1 181 ? 25.438 -11.959 -12.847 1.00 90.38 181 LYS A CA 1
ATOM 1445 C C . LYS A 1 181 ? 25.845 -11.082 -14.029 1.00 90.38 181 LYS A C 1
ATOM 1447 O O . LYS A 1 181 ? 26.837 -10.363 -13.920 1.00 90.38 181 LYS A O 1
ATOM 1452 N N . LEU A 1 182 ? 25.096 -11.144 -15.129 1.00 88.69 182 LEU A N 1
ATOM 1453 C CA . LEU A 1 182 ? 25.327 -10.319 -16.313 1.00 88.69 182 LEU A CA 1
ATOM 1454 C C . LEU A 1 182 ? 24.972 -8.850 -16.034 1.00 88.69 182 LEU A C 1
ATOM 1456 O O . LEU A 1 182 ? 25.765 -7.961 -16.323 1.00 88.69 182 LEU A O 1
ATOM 1460 N N . TRP A 1 183 ? 23.850 -8.612 -15.354 1.00 88.62 183 TRP A N 1
ATOM 1461 C CA . TRP A 1 183 ? 23.369 -7.296 -14.938 1.00 88.62 183 TRP A CA 1
ATOM 1462 C C . TRP A 1 183 ? 24.359 -6.563 -14.034 1.00 88.62 183 TRP A C 1
ATOM 1464 O O . TRP A 1 183 ? 24.670 -5.399 -14.268 1.00 88.62 183 TRP A O 1
ATOM 1474 N N . LYS A 1 184 ? 24.932 -7.254 -13.037 1.00 86.19 184 LYS A N 1
ATOM 1475 C CA . LYS A 1 184 ? 25.961 -6.675 -12.155 1.00 86.19 184 LYS A CA 1
ATOM 1476 C C . LYS A 1 184 ? 27.184 -6.161 -12.924 1.00 86.19 184 LYS A C 1
ATOM 1478 O O . LYS A 1 184 ? 27.843 -5.249 -12.440 1.00 86.19 184 LYS A O 1
ATOM 1483 N N . LYS A 1 185 ? 27.479 -6.727 -14.099 1.00 84.50 185 LYS A N 1
ATOM 1484 C CA . LYS A 1 185 ? 28.599 -6.330 -14.968 1.00 84.50 185 LYS A CA 1
ATOM 1485 C C . LYS A 1 185 ? 28.192 -5.395 -16.114 1.00 84.50 185 LYS A C 1
ATOM 1487 O O . LYS A 1 185 ? 29.078 -4.842 -16.754 1.00 84.50 185 LYS A O 1
ATOM 1492 N N . SER A 1 186 ? 26.896 -5.236 -16.389 1.00 81.06 186 SER A N 1
ATOM 1493 C CA . SER A 1 186 ? 26.404 -4.411 -17.497 1.00 81.06 186 SER A CA 1
ATOM 1494 C C . SER A 1 186 ? 26.567 -2.918 -17.197 1.00 81.06 186 SER A C 1
ATOM 1496 O O . SER A 1 186 ? 26.433 -2.483 -16.049 1.00 81.06 186 SER A O 1
ATOM 1498 N 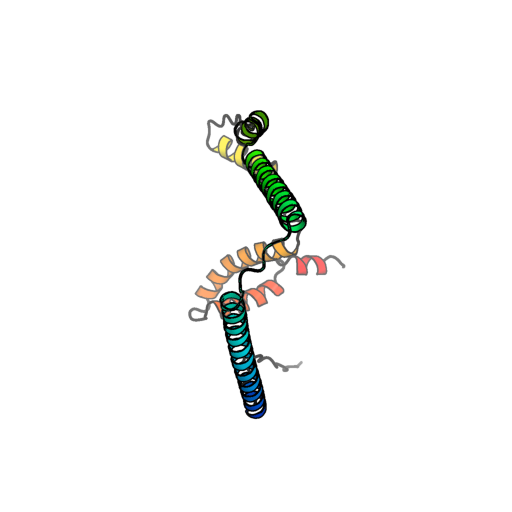N . SER A 1 187 ? 26.815 -2.126 -18.240 1.00 75.81 187 SER A N 1
ATOM 1499 C CA . SER A 1 187 ? 26.787 -0.659 -18.204 1.00 75.81 187 SER A CA 1
ATOM 1500 C C . SER A 1 187 ? 25.389 -0.095 -17.928 1.00 75.81 187 SER A C 1
ATOM 1502 O O . SER A 1 187 ? 25.272 1.042 -17.480 1.00 75.81 187 SER A O 1
ATOM 1504 N N . ASP A 1 188 ? 24.341 -0.896 -18.142 1.00 73.44 188 ASP A N 1
ATOM 1505 C CA . ASP A 1 188 ? 22.939 -0.502 -17.939 1.00 73.44 188 ASP A CA 1
ATOM 1506 C C . ASP A 1 188 ? 22.541 -0.430 -16.458 1.00 73.44 188 ASP A C 1
ATOM 1508 O O . ASP A 1 188 ? 21.485 0.102 -16.109 1.00 73.44 188 ASP A O 1
ATOM 1512 N N . ASN A 1 189 ? 23.385 -0.951 -15.563 1.00 78.69 189 ASN A N 1
ATOM 1513 C CA . ASN A 1 189 ? 23.180 -0.816 -14.133 1.00 78.69 189 ASN A CA 1
ATOM 1514 C C . ASN A 1 189 ? 23.623 0.588 -13.677 1.00 78.69 189 ASN A C 1
ATOM 1516 O O . ASN A 1 189 ? 24.823 0.886 -13.700 1.00 78.69 189 ASN A O 1
ATOM 1520 N N . PRO A 1 190 ? 22.710 1.442 -13.178 1.00 77.56 190 PRO A N 1
ATOM 1521 C CA . PRO A 1 190 ? 23.058 2.800 -12.761 1.00 77.56 190 PRO A CA 1
ATOM 1522 C C . PRO A 1 190 ? 24.061 2.839 -11.592 1.00 77.56 190 PRO A C 1
ATOM 1524 O O . PRO A 1 190 ? 24.705 3.865 -11.393 1.00 77.56 190 PRO A O 1
ATOM 1527 N N . ILE A 1 191 ? 24.247 1.732 -10.860 1.00 75.31 191 ILE A N 1
ATOM 1528 C CA . ILE A 1 191 ? 25.293 1.579 -9.830 1.00 75.31 191 ILE A CA 1
ATOM 1529 C C . ILE A 1 191 ? 26.703 1.585 -10.454 1.00 75.31 191 ILE A C 1
ATOM 1531 O O . ILE A 1 191 ? 27.645 2.132 -9.882 1.00 75.31 191 ILE A O 1
ATOM 1535 N N . ASN A 1 192 ? 26.863 1.013 -11.649 1.00 71.06 192 ASN A N 1
ATOM 1536 C CA . ASN A 1 192 ? 28.151 0.978 -12.344 1.00 71.06 192 ASN A CA 1
ATOM 1537 C C . ASN A 1 192 ? 28.470 2.344 -12.971 1.00 71.06 192 ASN A C 1
ATOM 1539 O O . ASN A 1 192 ? 29.619 2.779 -12.967 1.00 71.06 192 ASN A O 1
ATOM 1543 N N . ALA A 1 193 ? 27.442 3.070 -13.423 1.00 66.81 193 ALA A N 1
ATOM 1544 C CA . ALA A 1 193 ? 27.587 4.419 -13.967 1.00 66.81 193 ALA A CA 1
ATOM 1545 C C . ALA A 1 193 ? 28.110 5.440 -12.936 1.00 66.81 193 ALA A C 1
ATOM 1547 O O . ALA A 1 193 ? 28.807 6.381 -13.312 1.00 66.81 193 ALA A O 1
ATOM 1548 N N . THR A 1 194 ? 27.819 5.258 -11.640 1.00 61.41 194 THR A N 1
ATOM 1549 C CA . THR A 1 194 ? 28.381 6.108 -10.573 1.00 61.41 194 THR A CA 1
ATOM 1550 C C . THR A 1 194 ? 29.865 5.849 -10.312 1.00 61.41 194 THR A C 1
ATOM 1552 O O . THR A 1 194 ? 30.572 6.771 -9.922 1.00 61.41 194 THR A O 1
ATOM 1555 N N . TYR A 1 195 ? 30.358 4.636 -10.580 1.00 59.91 195 TYR A N 1
ATOM 1556 C CA . TYR A 1 195 ? 31.769 4.271 -10.391 1.00 59.91 195 TYR A CA 1
ATOM 1557 C C . TYR A 1 195 ? 32.681 4.748 -11.534 1.00 59.91 195 TYR A C 1
ATOM 1559 O O . TYR A 1 195 ? 33.877 4.921 -11.332 1.00 59.91 195 TYR A O 1
ATOM 1567 N N . ILE A 1 196 ? 32.124 4.979 -12.727 1.00 60.88 196 ILE A N 1
ATOM 1568 C CA . ILE A 1 196 ? 32.886 5.336 -13.938 1.00 60.88 196 ILE A CA 1
ATOM 1569 C C . ILE A 1 196 ? 33.159 6.854 -14.038 1.00 60.88 196 ILE A C 1
ATOM 1571 O O . ILE A 1 196 ? 33.998 7.275 -14.823 1.00 60.88 196 ILE A O 1
ATOM 1575 N N . LYS A 1 197 ? 32.504 7.696 -13.223 1.00 55.38 197 LYS A N 1
ATOM 1576 C CA . LYS A 1 197 ? 32.602 9.172 -13.300 1.00 55.38 197 LYS A CA 1
ATOM 1577 C C . LYS A 1 197 ? 33.639 9.828 -12.364 1.00 55.38 197 LYS A C 1
ATOM 1579 O O . LYS A 1 197 ? 33.580 11.039 -12.183 1.00 55.38 197 LYS A O 1
ATOM 1584 N N . ILE A 1 198 ? 34.567 9.072 -11.766 1.00 50.97 198 ILE A N 1
ATOM 1585 C CA . ILE A 1 198 ? 35.640 9.606 -10.888 1.00 50.97 198 ILE A CA 1
ATOM 1586 C C . ILE A 1 198 ? 37.031 9.326 -11.493 1.00 50.97 198 ILE A C 1
ATOM 1588 O O . ILE A 1 198 ? 37.939 8.863 -10.811 1.00 50.97 198 ILE A O 1
ATOM 1592 N N . ALA A 1 199 ? 37.204 9.568 -12.791 1.00 39.75 199 ALA A N 1
ATOM 1593 C CA . ALA A 1 199 ? 38.508 9.528 -13.453 1.00 39.75 199 ALA A CA 1
ATOM 1594 C C . ALA A 1 199 ?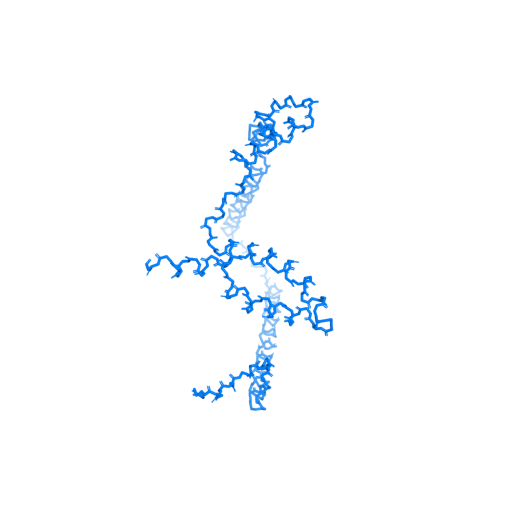 38.614 10.667 -14.466 1.00 39.75 199 ALA A C 1
ATOM 1596 O O . ALA A 1 199 ? 37.606 10.898 -15.174 1.00 39.75 199 ALA A O 1
#

Foldseek 3Di:
DDDDDDDDDDDDDDDDDDDPVVVVVVVVVVVVVVVVVVVVVVVVVVVVVVVVVVVVPDDDDPQDPVNVVVVVVVVVVVVVVVVVVVVVVVCVVDDDPVVVCCVPVPDPPVPVPPPQPDPDPVSVVVVVVVCCVVPNVPPPPPDLVVVQVVLLVVQLVVQVVVCCVVDPPDDPVVSSVVSVVVSVVDPSRVVVVVVVPPD